Protein AF-A0A7S4FGV0-F1 (afdb_monomer_lite)

Radius of gyration: 20.24 Å; chains: 1; bounding box: 43×51×60 Å

Foldseek 3Di:
DVVCVVLVPDDDWWFFDADLVRHTQDRQCVVCVVCVVCPVPVCRQDFLLVLVDFWWQFPVGIDGQVVFPQAKEKEKEAAQDPPDPDLAGPDQVQVVLQCVDSYAYEYQYLNPDLAPVSVVSSVVNDPHTTYDDCNPPVRPSSVSVCVVLVQLPVDPDPVSRHDIAMWIASTSSRHGQGGHQPVVSDPDPDDDHQVCPVRGDDPDDPCVVPDDDPDDDDDDDDDDDDRDTD

pLDDT: mean 70.6, std 19.68, range [25.5, 94.31]

Structure (mmCIF, N/CA/C/O backbone):
data_AF-A0A7S4FGV0-F1
#
_entry.id   AF-A0A7S4FGV0-F1
#
loop_
_atom_site.group_PDB
_atom_site.id
_atom_site.type_symbol
_atom_site.label_atom_id
_atom_site.label_alt_id
_atom_site.label_comp_id
_atom_site.label_asym_id
_atom_site.label_entity_id
_atom_site.label_seq_id
_atom_site.pdbx_PDB_ins_code
_atom_site.Cartn_x
_atom_site.Cartn_y
_atom_site.Cartn_z
_atom_site.occupancy
_atom_site.B_iso_or_equiv
_atom_site.auth_seq_id
_atom_site.auth_comp_id
_atom_site.auth_asym_id
_atom_site.auth_atom_id
_atom_site.pdbx_PDB_model_num
ATOM 1 N N . GLY A 1 1 ? -3.550 -5.966 -29.918 1.00 43.69 1 GLY A N 1
ATOM 2 C CA . GLY A 1 1 ? -3.840 -7.285 -30.525 1.00 43.69 1 GLY A CA 1
ATOM 3 C C . GLY A 1 1 ? -4.298 -8.246 -29.445 1.00 43.69 1 GLY A C 1
ATOM 4 O O . GLY A 1 1 ? -4.105 -7.924 -28.280 1.00 43.69 1 GLY A O 1
ATOM 5 N N . LEU A 1 2 ? -4.866 -9.403 -29.806 1.00 50.47 2 LEU A N 1
ATOM 6 C CA . LEU A 1 2 ? -5.445 -10.378 -28.856 1.00 50.47 2 LEU A CA 1
ATOM 7 C C . LEU A 1 2 ? -4.485 -10.759 -27.711 1.00 50.47 2 LEU A C 1
ATOM 9 O O . LEU A 1 2 ? -4.910 -10.924 -26.574 1.00 50.47 2 LEU A O 1
ATOM 13 N N . LEU A 1 3 ? -3.177 -10.800 -27.987 1.00 49.78 3 LEU A N 1
ATOM 14 C CA . LEU A 1 3 ? -2.137 -11.049 -26.987 1.00 49.78 3 LEU A CA 1
ATOM 15 C C . LEU A 1 3 ? -2.041 -9.930 -25.927 1.00 49.78 3 LEU A C 1
ATOM 17 O O . LEU A 1 3 ? -1.984 -10.202 -24.734 1.00 49.78 3 LEU A O 1
ATOM 21 N N . SER A 1 4 ? -2.073 -8.664 -26.350 1.00 49.91 4 SER A N 1
ATOM 22 C CA . SER A 1 4 ? -2.058 -7.493 -25.461 1.00 49.91 4 SER A CA 1
ATOM 23 C C . SER A 1 4 ? -3.260 -7.475 -24.514 1.00 49.91 4 SER A C 1
ATOM 25 O O . SER A 1 4 ? -3.121 -7.118 -23.349 1.00 49.91 4 SER A O 1
ATOM 27 N N . GLU A 1 5 ? -4.430 -7.893 -24.998 1.00 57.25 5 GLU A N 1
ATOM 28 C CA . GLU A 1 5 ? -5.663 -7.955 -24.204 1.00 57.25 5 GLU A CA 1
ATOM 29 C C . GLU A 1 5 ? -5.639 -9.117 -23.206 1.00 57.25 5 GLU A C 1
ATOM 31 O O . GLU A 1 5 ? -5.963 -8.925 -22.034 1.00 57.25 5 GLU A O 1
ATOM 36 N N . TRP A 1 6 ? -5.181 -10.299 -23.634 1.00 54.94 6 TRP A N 1
ATOM 37 C CA . TRP A 1 6 ? -5.063 -11.482 -22.773 1.00 54.94 6 TRP A CA 1
ATOM 38 C C . TRP A 1 6 ? -4.062 -11.280 -21.632 1.00 54.94 6 TRP A C 1
ATOM 40 O O . TRP A 1 6 ? -4.317 -11.696 -20.502 1.00 54.94 6 TRP A O 1
ATOM 50 N N . TYR A 1 7 ? -2.952 -10.592 -21.907 1.00 54.00 7 TYR A N 1
ATOM 51 C CA . TYR A 1 7 ? -1.892 -10.334 -20.929 1.00 54.00 7 TYR A CA 1
ATOM 52 C C . TYR A 1 7 ? -1.970 -8.948 -20.277 1.00 54.00 7 TYR A C 1
ATOM 54 O O . TYR A 1 7 ? -1.078 -8.584 -19.512 1.00 54.00 7 TYR A O 1
ATOM 62 N N . LYS A 1 8 ? -3.025 -8.168 -20.563 1.00 54.38 8 LYS A N 1
ATOM 63 C CA . LYS A 1 8 ? -3.198 -6.773 -20.108 1.00 54.38 8 LYS A CA 1
ATOM 64 C C . LYS A 1 8 ? -1.967 -5.884 -20.376 1.00 54.38 8 LYS A C 1
ATOM 66 O O . LYS A 1 8 ? -1.677 -4.955 -19.623 1.00 54.38 8 LYS A O 1
ATOM 71 N N . ALA A 1 9 ? -1.230 -6.176 -21.445 1.00 52.31 9 ALA A N 1
ATOM 72 C CA . ALA A 1 9 ? -0.040 -5.453 -21.868 1.00 52.31 9 ALA A CA 1
ATOM 73 C C . ALA A 1 9 ? -0.444 -4.326 -22.829 1.00 52.31 9 ALA A C 1
ATOM 75 O O . ALA A 1 9 ? -0.504 -4.519 -24.042 1.00 52.31 9 ALA A O 1
ATOM 76 N N . TYR A 1 10 ? -0.758 -3.152 -22.279 1.00 46.62 10 TYR A N 1
ATOM 77 C CA . TYR A 1 10 ? -1.093 -1.952 -23.048 1.00 46.62 10 TYR A CA 1
ATOM 78 C C . TYR A 1 10 ? 0.072 -0.948 -22.993 1.00 46.62 10 TYR A C 1
ATOM 80 O O . TYR A 1 10 ? 0.513 -0.585 -21.906 1.00 46.62 10 TYR A O 1
ATOM 88 N N . GLY A 1 11 ? 0.558 -0.479 -24.148 1.00 47.41 11 GLY A N 1
ATOM 89 C CA . GLY A 1 11 ? 1.674 0.481 -24.250 1.00 47.41 11 GLY A CA 1
ATOM 90 C C . GLY A 1 11 ? 3.069 -0.157 -24.390 1.00 47.41 11 GLY A C 1
ATOM 91 O O . GLY A 1 11 ? 3.148 -1.347 -24.674 1.00 47.41 11 GLY A O 1
ATOM 92 N N . ILE A 1 12 ? 4.121 0.676 -24.225 1.00 42.41 12 ILE A N 1
ATOM 93 C CA . ILE A 1 12 ? 5.598 0.444 -24.301 1.00 42.41 12 ILE A CA 1
ATOM 94 C C . ILE A 1 12 ? 6.011 -1.022 -24.086 1.00 42.41 12 ILE A C 1
ATOM 96 O O . ILE A 1 12 ? 5.420 -1.640 -23.217 1.00 42.41 12 ILE A O 1
ATOM 100 N N . PRO A 1 13 ? 7.055 -1.565 -24.750 1.00 46.12 13 PRO A N 1
ATOM 101 C CA . PRO A 1 13 ? 7.327 -2.992 -24.717 1.00 46.12 13 PRO A CA 1
ATOM 102 C C . PRO A 1 13 ? 7.276 -3.645 -23.328 1.00 46.12 13 PRO A C 1
ATOM 104 O O . PRO A 1 13 ? 8.021 -3.254 -22.425 1.00 46.12 13 PRO A O 1
ATOM 107 N N . HIS A 1 14 ? 6.407 -4.642 -23.157 1.00 53.56 14 HIS A N 1
ATOM 108 C CA . HIS A 1 14 ? 6.160 -5.308 -21.876 1.00 53.56 14 HIS A CA 1
ATOM 109 C C . HIS A 1 14 ? 6.706 -6.734 -21.902 1.00 53.56 14 HIS A C 1
ATOM 111 O O . HIS A 1 14 ? 6.326 -7.546 -22.741 1.00 53.56 14 HIS A O 1
ATOM 117 N N . LYS A 1 15 ? 7.569 -7.068 -20.938 1.00 61.00 15 LYS A N 1
ATOM 118 C CA . LYS A 1 15 ? 8.044 -8.442 -20.751 1.00 61.00 15 LYS A CA 1
ATOM 119 C C . LYS A 1 15 ? 7.123 -9.163 -19.766 1.00 61.00 15 LYS A C 1
ATOM 121 O O . LYS A 1 15 ? 7.021 -8.749 -18.614 1.00 61.00 15 LYS A O 1
ATOM 126 N N . ALA A 1 16 ? 6.498 -10.248 -20.206 1.00 69.31 16 ALA A N 1
ATOM 127 C CA . ALA A 1 16 ? 5.717 -11.146 -19.362 1.00 69.31 16 ALA A CA 1
ATOM 128 C C . ALA A 1 16 ? 6.404 -12.511 -19.276 1.00 69.31 16 ALA A C 1
ATOM 130 O O . ALA A 1 16 ? 6.904 -13.022 -20.278 1.00 69.31 16 ALA A O 1
ATOM 131 N N . LEU A 1 17 ? 6.401 -13.108 -18.087 1.00 74.38 17 LEU A N 1
ATOM 132 C CA . LEU A 1 17 ? 6.792 -14.494 -17.881 1.00 74.38 17 LEU A CA 1
ATOM 133 C C . LEU A 1 17 ? 5.544 -15.350 -17.722 1.00 74.38 17 LEU A C 1
ATOM 135 O O . LEU A 1 17 ? 4.658 -15.035 -16.927 1.00 74.38 17 LEU A O 1
ATOM 139 N N . ILE A 1 18 ? 5.478 -16.424 -18.496 1.00 77.06 18 ILE A N 1
ATOM 140 C CA . ILE A 1 18 ? 4.311 -17.289 -18.628 1.00 77.06 18 ILE A CA 1
ATOM 141 C C . ILE A 1 18 ? 4.801 -18.734 -18.485 1.00 77.06 18 ILE A C 1
ATOM 143 O O . ILE A 1 18 ? 5.885 -19.069 -18.964 1.00 77.06 18 ILE A O 1
ATOM 147 N N . ASN A 1 19 ? 4.034 -19.581 -17.801 1.00 75.50 19 ASN A N 1
ATOM 148 C CA . ASN A 1 19 ? 4.363 -20.995 -17.628 1.00 75.50 19 ASN A CA 1
ATOM 149 C C . ASN A 1 19 ? 3.947 -21.846 -18.851 1.00 75.50 19 ASN A C 1
ATOM 151 O O . ASN A 1 19 ? 3.358 -21.349 -19.812 1.00 75.50 19 ASN A O 1
ATOM 155 N N . SER A 1 20 ? 4.216 -23.155 -18.805 1.00 78.62 20 SER A N 1
ATOM 156 C CA . SER A 1 20 ? 3.827 -24.112 -19.856 1.00 78.62 20 SER A CA 1
ATOM 157 C C . SER A 1 20 ? 2.318 -24.185 -20.111 1.00 78.62 20 SER A C 1
ATOM 159 O O . SER A 1 20 ? 1.903 -24.546 -21.207 1.00 78.62 20 SER A O 1
ATOM 161 N N . ASP A 1 21 ? 1.502 -23.812 -19.124 1.00 78.50 21 ASP A N 1
ATOM 162 C CA . ASP A 1 21 ? 0.039 -23.838 -19.193 1.00 78.50 21 ASP A CA 1
ATOM 163 C C . ASP A 1 21 ? -0.545 -22.510 -19.688 1.00 78.50 21 ASP A C 1
ATOM 165 O O . ASP A 1 21 ? -1.738 -22.255 -19.517 1.00 78.50 21 ASP A O 1
ATOM 169 N N . THR A 1 22 ? 0.280 -21.628 -20.264 1.00 72.19 22 THR A N 1
ATOM 170 C CA . THR A 1 22 ? -0.101 -20.281 -20.727 1.00 72.19 22 THR A CA 1
ATOM 171 C C . THR A 1 22 ? -0.608 -19.345 -19.621 1.00 72.19 22 THR A C 1
ATOM 173 O O . THR A 1 22 ? -1.231 -18.319 -19.892 1.00 72.19 22 THR A O 1
ATOM 176 N N . LYS A 1 23 ? -0.311 -19.657 -18.353 1.00 73.19 23 LYS A N 1
ATOM 177 C CA . LYS A 1 23 ? -0.634 -18.796 -17.210 1.00 73.19 23 LYS A CA 1
ATOM 178 C C . LYS A 1 23 ? 0.504 -17.830 -16.928 1.00 73.19 23 LYS A C 1
ATOM 180 O O . LYS A 1 23 ? 1.673 -18.210 -16.911 1.00 73.19 23 LYS A O 1
ATOM 185 N N . ILE A 1 24 ? 0.147 -16.581 -16.658 1.00 70.88 24 ILE A N 1
ATOM 186 C CA . ILE A 1 24 ? 1.088 -15.532 -16.266 1.00 70.88 24 ILE A CA 1
ATOM 187 C C . ILE A 1 24 ? 1.715 -15.901 -14.919 1.00 70.88 24 ILE A C 1
ATOM 189 O O . ILE A 1 24 ? 1.001 -16.048 -13.931 1.00 70.88 24 ILE A O 1
ATOM 193 N N . ILE A 1 25 ? 3.043 -16.009 -14.887 1.00 74.12 25 ILE A N 1
ATOM 194 C CA . ILE A 1 25 ? 3.837 -16.077 -13.655 1.00 74.12 25 ILE A CA 1
ATOM 195 C C . ILE A 1 25 ? 4.044 -14.656 -13.119 1.00 74.12 25 ILE A C 1
ATOM 197 O O . ILE A 1 25 ? 3.755 -14.377 -11.961 1.00 74.12 25 ILE A O 1
ATOM 201 N N . THR A 1 26 ? 4.509 -13.738 -13.972 1.00 70.19 26 THR A N 1
ATOM 202 C CA . THR A 1 26 ? 4.662 -12.318 -13.625 1.00 70.19 26 THR A CA 1
ATOM 203 C C . THR A 1 26 ? 4.630 -11.434 -14.872 1.00 70.19 26 THR A C 1
ATOM 205 O O . THR A 1 26 ? 5.129 -11.812 -15.930 1.00 70.19 26 THR A O 1
ATOM 208 N N . LEU A 1 27 ? 4.052 -10.237 -14.754 1.00 67.75 27 LEU A N 1
ATOM 209 C CA . LEU A 1 27 ? 4.130 -9.172 -15.769 1.00 67.75 27 LEU A CA 1
ATOM 210 C C . LEU A 1 27 ? 5.251 -8.163 -15.472 1.00 67.75 27 LEU A C 1
ATOM 212 O O . LEU A 1 27 ? 5.445 -7.211 -16.226 1.00 67.75 27 LEU A O 1
ATOM 216 N N . ASN A 1 28 ? 5.956 -8.343 -14.353 1.00 66.12 28 ASN A N 1
ATOM 217 C CA . ASN A 1 28 ? 7.001 -7.451 -13.878 1.00 66.12 28 ASN A CA 1
ATOM 218 C C . ASN A 1 28 ? 8.311 -8.235 -13.741 1.00 66.12 28 ASN A C 1
ATOM 220 O O . ASN A 1 28 ? 8.640 -8.772 -12.686 1.00 66.12 28 ASN A O 1
ATOM 224 N N . LEU A 1 29 ? 9.062 -8.304 -14.840 1.00 68.50 29 LEU A N 1
ATOM 225 C CA . LEU A 1 29 ? 10.345 -9.005 -14.926 1.00 68.50 29 LEU A CA 1
ATOM 226 C C . LEU A 1 29 ? 11.527 -8.178 -14.393 1.00 68.50 29 LEU A C 1
ATOM 228 O O . LEU A 1 29 ? 12.668 -8.398 -14.793 1.00 68.50 29 LEU A O 1
ATOM 232 N N . ARG A 1 30 ? 11.293 -7.215 -13.491 1.00 66.69 30 ARG A N 1
ATOM 233 C CA . ARG A 1 30 ? 12.388 -6.428 -12.909 1.00 66.69 30 ARG A CA 1
ATOM 234 C C . ARG A 1 30 ? 13.335 -7.279 -12.057 1.00 66.69 30 ARG A C 1
ATOM 236 O O . ARG A 1 30 ? 14.534 -7.033 -12.093 1.00 66.69 30 ARG A O 1
ATOM 243 N N . ALA A 1 31 ? 12.812 -8.317 -11.400 1.00 68.56 31 ALA A N 1
ATOM 244 C CA . ALA A 1 31 ? 13.590 -9.289 -10.627 1.00 68.56 31 ALA A CA 1
ATOM 245 C C . ALA A 1 31 ? 14.699 -9.968 -11.453 1.00 68.56 31 ALA A C 1
ATOM 247 O O . ALA A 1 31 ? 15.771 -10.229 -10.928 1.00 68.56 31 ALA A O 1
ATOM 248 N N . MET A 1 32 ? 14.502 -10.143 -12.766 1.00 74.31 32 MET A N 1
ATOM 249 C CA . MET A 1 32 ? 15.537 -10.646 -13.681 1.00 74.31 32 MET A CA 1
ATOM 250 C C . MET A 1 32 ? 16.791 -9.759 -13.702 1.00 74.31 32 MET A C 1
ATOM 252 O O . MET A 1 32 ? 17.893 -10.253 -13.891 1.00 74.31 32 MET A O 1
ATOM 256 N N . TYR A 1 33 ? 16.642 -8.440 -13.544 1.00 74.19 33 TYR A N 1
ATOM 257 C CA . TYR A 1 33 ? 17.787 -7.522 -13.515 1.00 74.19 33 TYR A CA 1
ATOM 258 C C . TYR A 1 33 ? 18.500 -7.512 -12.158 1.00 74.19 33 TYR A C 1
ATOM 260 O O . TYR A 1 33 ? 19.655 -7.104 -12.087 1.00 74.19 33 TYR A O 1
ATOM 268 N N . GLU A 1 34 ? 17.804 -7.916 -11.096 1.00 72.00 34 GLU A N 1
ATOM 269 C CA . GLU A 1 34 ? 18.327 -7.992 -9.726 1.00 72.00 34 GLU A CA 1
ATOM 270 C C . GLU A 1 34 ? 18.952 -9.368 -9.431 1.00 72.00 34 GLU A C 1
ATOM 272 O O . GLU A 1 34 ? 19.747 -9.494 -8.505 1.00 72.00 34 GLU A O 1
ATOM 277 N N . ASP A 1 35 ? 18.649 -10.368 -10.260 1.00 76.00 35 ASP A N 1
ATOM 278 C CA . ASP A 1 35 ? 19.154 -11.739 -10.200 1.00 76.00 35 ASP A CA 1
ATOM 279 C C . ASP A 1 35 ? 19.856 -12.116 -11.523 1.00 76.00 35 ASP A C 1
ATOM 281 O O . ASP A 1 35 ? 19.312 -12.878 -12.329 1.00 76.00 35 ASP A O 1
ATOM 285 N N . PRO A 1 36 ? 21.045 -11.542 -11.800 1.00 80.88 36 PRO A N 1
ATOM 286 C CA . PRO A 1 36 ? 21.755 -11.736 -13.067 1.00 80.88 36 PRO A CA 1
ATOM 287 C C . PRO A 1 36 ? 22.180 -13.191 -13.311 1.00 80.88 36 PRO A C 1
ATOM 289 O O . PRO A 1 36 ? 22.300 -13.598 -14.465 1.00 80.88 36 PRO A O 1
ATOM 292 N N . GLU A 1 37 ? 22.371 -13.967 -12.242 1.00 87.06 37 GLU A N 1
ATOM 293 C CA . GLU A 1 37 ? 22.703 -15.395 -12.299 1.00 87.06 37 GLU A CA 1
ATOM 294 C C . GLU A 1 37 ? 21.451 -16.286 -12.430 1.00 87.06 37 GLU A C 1
ATOM 296 O O . GLU A 1 37 ? 21.560 -17.478 -12.716 1.00 87.06 37 GLU A O 1
ATOM 301 N N . GLY A 1 38 ? 20.249 -15.714 -12.275 1.00 82.81 38 GLY A N 1
ATOM 302 C CA . GLY A 1 38 ? 18.977 -16.416 -12.438 1.00 82.81 38 GLY A CA 1
ATOM 303 C C . GLY A 1 38 ? 18.677 -17.446 -11.347 1.00 82.81 38 GLY A C 1
ATOM 304 O O . GLY A 1 38 ? 17.904 -18.374 -11.594 1.00 82.81 38 GLY A O 1
ATOM 305 N N . GLU A 1 39 ? 19.264 -17.310 -10.157 1.00 86.38 39 GLU A N 1
ATOM 306 C CA . GLU A 1 39 ? 19.103 -18.262 -9.048 1.00 86.38 39 GLU A CA 1
ATOM 307 C C . GLU A 1 39 ? 17.650 -18.368 -8.567 1.00 86.38 39 GLU A C 1
ATOM 309 O O . GLU A 1 39 ? 17.215 -19.417 -8.092 1.00 86.38 39 GLU A O 1
ATOM 314 N N . ASN A 1 40 ? 16.882 -17.291 -8.725 1.00 79.00 40 ASN A N 1
ATOM 315 C CA . ASN A 1 40 ? 15.493 -17.190 -8.299 1.00 79.00 40 ASN A CA 1
ATOM 316 C C . ASN A 1 40 ? 14.507 -17.433 -9.448 1.00 79.00 40 ASN A C 1
ATOM 318 O O . ASN A 1 40 ? 13.304 -17.221 -9.269 1.00 79.00 40 ASN A O 1
ATOM 322 N N . PHE A 1 41 ? 14.969 -17.863 -10.631 1.00 81.00 41 PHE A N 1
ATOM 323 C CA . PHE A 1 41 ? 14.091 -18.236 -11.741 1.00 81.00 41 PHE A CA 1
ATOM 324 C C . PHE A 1 41 ? 13.105 -19.343 -11.297 1.00 81.00 41 PHE A C 1
ATOM 326 O O . PHE A 1 41 ? 13.540 -20.349 -10.735 1.00 81.00 41 PHE A O 1
ATOM 333 N N . PRO A 1 42 ? 11.780 -19.210 -11.537 1.00 84.25 42 PRO A N 1
ATOM 334 C CA . PRO A 1 42 ? 11.126 -18.323 -12.504 1.00 84.25 42 PRO A CA 1
ATOM 335 C C . PRO A 1 42 ? 10.641 -16.971 -11.942 1.00 84.25 42 PRO A C 1
ATOM 337 O O . PRO A 1 42 ? 9.585 -16.491 -12.341 1.00 84.25 42 PRO A O 1
ATOM 340 N N . TRP A 1 43 ? 11.380 -16.348 -11.021 1.00 81.56 43 TRP A N 1
ATOM 341 C CA . TRP A 1 43 ? 11.105 -15.027 -10.431 1.00 81.56 43 TRP A CA 1
ATOM 342 C C . TRP A 1 43 ? 9.645 -14.859 -10.013 1.00 81.56 43 TRP A C 1
ATOM 344 O O . TRP A 1 43 ? 8.962 -13.898 -10.386 1.00 81.56 43 TRP A O 1
ATOM 354 N N . ILE A 1 44 ? 9.156 -15.853 -9.272 1.00 79.69 44 ILE A N 1
ATOM 355 C CA . ILE A 1 44 ? 7.788 -15.871 -8.766 1.00 79.69 44 ILE A CA 1
ATOM 356 C C . ILE A 1 44 ? 7.631 -14.669 -7.825 1.00 79.69 44 ILE A C 1
ATOM 358 O O . ILE A 1 44 ? 8.440 -14.524 -6.905 1.00 79.69 44 ILE A O 1
ATOM 362 N N . PRO A 1 45 ? 6.626 -13.797 -8.032 1.00 75.81 45 PRO A N 1
ATOM 363 C CA . PRO A 1 45 ? 6.384 -12.687 -7.124 1.00 75.81 45 PRO A CA 1
ATOM 364 C C . PRO A 1 45 ? 6.165 -13.194 -5.701 1.00 75.81 45 PRO A C 1
ATOM 366 O O . PRO A 1 45 ? 5.437 -14.167 -5.491 1.00 75.81 45 PRO A O 1
ATOM 369 N N . LYS A 1 46 ? 6.757 -12.506 -4.725 1.00 84.19 46 LYS A N 1
ATOM 370 C CA . LYS A 1 46 ? 6.504 -12.789 -3.314 1.00 84.19 46 LYS A CA 1
ATOM 371 C C . LYS A 1 46 ? 5.002 -12.665 -3.005 1.00 84.19 46 LYS A C 1
ATOM 373 O O . LYS A 1 46 ? 4.331 -11.792 -3.575 1.00 84.19 46 LYS A O 1
ATOM 378 N N . PRO A 1 47 ? 4.455 -13.500 -2.106 1.00 87.88 47 PRO A N 1
ATOM 379 C CA . PRO A 1 47 ? 3.104 -13.318 -1.591 1.00 87.88 47 PRO A CA 1
ATOM 380 C C . PRO A 1 47 ? 2.924 -11.920 -0.991 1.00 87.88 47 PRO A C 1
ATOM 382 O O . PRO A 1 47 ? 3.834 -11.386 -0.361 1.00 87.88 47 PRO A O 1
ATOM 385 N N . PHE A 1 48 ? 1.731 -11.336 -1.134 1.00 89.56 48 PHE A N 1
ATOM 386 C CA . PHE A 1 48 ? 1.461 -9.991 -0.617 1.00 89.56 48 PHE A CA 1
ATOM 387 C C . PHE A 1 48 ? 1.723 -9.874 0.888 1.00 89.56 48 PHE A C 1
ATOM 389 O O . PHE A 1 48 ? 2.295 -8.885 1.322 1.00 89.56 48 PHE A O 1
ATOM 396 N N . SER A 1 49 ? 1.367 -10.893 1.671 1.00 90.44 49 SER A N 1
ATOM 397 C CA . SER A 1 49 ? 1.606 -10.923 3.118 1.00 90.44 49 SER A CA 1
ATOM 398 C C . SER A 1 49 ? 3.090 -10.825 3.483 1.00 90.44 49 SER A C 1
ATOM 400 O O . SER A 1 49 ? 3.434 -10.224 4.495 1.00 90.44 49 SER A O 1
ATOM 402 N N . GLU A 1 50 ? 3.975 -11.394 2.658 1.00 90.88 50 GLU A N 1
ATOM 403 C CA . GLU A 1 50 ? 5.425 -11.296 2.850 1.00 90.88 50 GLU A CA 1
ATOM 404 C C . GLU A 1 50 ? 5.919 -9.878 2.548 1.00 90.88 50 GLU A C 1
ATOM 406 O O . GLU A 1 50 ? 6.703 -9.325 3.313 1.00 90.88 50 GLU A O 1
ATOM 411 N N . ILE A 1 51 ? 5.405 -9.271 1.473 1.00 91.44 51 ILE A N 1
ATOM 412 C CA . ILE A 1 51 ? 5.749 -7.900 1.076 1.00 91.44 51 ILE A CA 1
ATOM 413 C C . ILE A 1 51 ? 5.211 -6.880 2.089 1.00 91.44 51 ILE A C 1
ATOM 415 O O . ILE A 1 51 ? 5.901 -5.927 2.435 1.00 91.44 51 ILE A O 1
ATOM 419 N N . LEU A 1 52 ? 3.977 -7.054 2.569 1.00 93.06 52 LEU A N 1
ATOM 420 C CA . LEU A 1 52 ? 3.373 -6.162 3.557 1.00 93.06 52 LEU A CA 1
ATOM 421 C C . LEU A 1 52 ? 4.113 -6.254 4.896 1.00 93.06 52 LEU A C 1
ATOM 423 O O . LEU A 1 52 ? 4.325 -5.232 5.547 1.00 93.06 52 LEU A O 1
ATOM 427 N N . GLY A 1 53 ? 4.552 -7.455 5.278 1.00 92.25 53 GLY A N 1
ATOM 428 C CA . GLY A 1 53 ? 5.224 -7.712 6.545 1.00 92.25 53 GLY A CA 1
ATOM 429 C C . GLY A 1 53 ? 4.277 -7.644 7.744 1.00 92.25 53 GLY A C 1
ATOM 430 O O . GLY A 1 53 ? 3.056 -7.580 7.598 1.00 92.25 53 GLY A O 1
ATOM 431 N N . THR A 1 54 ? 4.853 -7.684 8.947 1.00 91.81 54 THR A N 1
ATOM 432 C CA . THR A 1 54 ? 4.088 -7.811 10.197 1.00 91.81 54 THR A CA 1
ATOM 433 C C . THR A 1 54 ? 4.080 -6.563 11.074 1.00 91.81 54 THR A C 1
ATOM 435 O O . THR A 1 54 ? 3.282 -6.497 12.005 1.00 91.81 54 THR A O 1
ATOM 438 N N . THR A 1 55 ? 4.955 -5.590 10.799 1.00 91.94 55 THR A N 1
ATOM 439 C CA . THR A 1 55 ? 5.179 -4.407 11.641 1.00 91.94 55 THR A CA 1
ATOM 440 C C . THR A 1 55 ? 5.108 -3.107 10.844 1.00 91.94 55 THR A C 1
ATOM 442 O O . THR A 1 55 ? 5.517 -3.030 9.679 1.00 91.94 55 THR A O 1
ATOM 445 N N . PHE A 1 56 ? 4.606 -2.057 11.487 1.00 92.69 56 PHE A N 1
ATOM 446 C CA . PHE A 1 56 ? 4.377 -0.742 10.897 1.00 92.69 56 PHE A CA 1
ATOM 447 C C . PHE A 1 56 ? 4.863 0.355 11.843 1.00 92.69 56 PHE A C 1
ATOM 449 O O . PHE A 1 56 ? 4.799 0.224 13.070 1.00 92.69 56 PHE A O 1
ATOM 456 N N . LEU A 1 57 ? 5.313 1.468 11.263 1.00 91.25 57 LEU A N 1
ATOM 457 C CA . LEU A 1 57 ? 5.545 2.689 12.023 1.00 91.25 57 LEU A CA 1
ATOM 458 C C . LEU A 1 57 ? 4.188 3.213 12.485 1.00 91.25 57 LEU A C 1
ATOM 460 O O . LEU A 1 57 ? 3.277 3.340 11.667 1.00 91.25 57 LEU A O 1
ATOM 464 N N . SER A 1 58 ? 4.057 3.534 13.771 1.00 90.38 58 SER A N 1
ATOM 465 C CA . SER A 1 58 ? 2.850 4.148 14.310 1.00 90.38 58 SER A CA 1
ATOM 466 C C . SER A 1 58 ? 3.155 5.420 15.085 1.00 90.38 58 SER A C 1
ATOM 468 O O . SER A 1 58 ? 4.197 5.564 15.728 1.00 90.38 58 SER A O 1
ATOM 470 N N . LYS A 1 59 ? 2.209 6.362 15.053 1.00 88.69 59 LYS A N 1
ATOM 471 C CA . LYS A 1 59 ? 2.257 7.573 15.889 1.00 88.69 59 LYS A CA 1
ATOM 472 C C . LYS A 1 59 ? 2.215 7.263 17.386 1.00 88.69 59 LYS A C 1
ATOM 474 O O . LYS A 1 59 ? 2.637 8.090 18.190 1.00 88.69 59 LYS A O 1
ATOM 479 N N . TYR A 1 60 ? 1.718 6.083 17.754 1.00 85.12 60 TYR A N 1
ATOM 480 C CA . TYR A 1 60 ? 1.533 5.651 19.139 1.00 85.12 60 TYR A CA 1
ATOM 481 C C . TYR A 1 60 ? 2.519 4.553 19.570 1.00 85.12 60 TYR A C 1
ATOM 483 O O . TYR A 1 60 ? 2.339 3.966 20.634 1.00 85.12 60 TYR A O 1
ATOM 491 N N . GLY A 1 61 ? 3.556 4.276 18.770 1.00 79.44 61 GLY A N 1
ATOM 492 C CA . GLY A 1 61 ? 4.561 3.247 19.051 1.00 79.44 61 GLY A CA 1
ATOM 493 C C . GLY A 1 61 ? 4.762 2.290 17.878 1.00 79.44 61 GLY A C 1
ATOM 494 O O . GLY A 1 61 ? 4.682 2.691 16.721 1.00 79.44 61 GLY A O 1
ATOM 495 N N . GLU A 1 62 ? 5.045 1.024 18.170 1.00 77.00 62 GLU A N 1
ATOM 496 C CA . GLU A 1 62 ? 5.073 -0.039 17.161 1.00 77.00 62 GLU A CA 1
ATOM 497 C C . GLU A 1 62 ? 3.658 -0.600 16.977 1.00 77.00 62 GLU A C 1
ATOM 499 O O . GLU A 1 62 ? 2.956 -0.852 17.958 1.00 77.00 62 GLU A O 1
ATOM 504 N N . ALA A 1 63 ? 3.228 -0.765 15.727 1.00 87.19 63 ALA A N 1
ATOM 505 C CA . ALA A 1 63 ? 1.959 -1.403 15.394 1.00 87.19 63 ALA A CA 1
ATOM 506 C C . ALA A 1 63 ? 2.211 -2.679 14.597 1.00 87.19 63 ALA A C 1
ATOM 508 O O . ALA A 1 63 ? 3.121 -2.739 13.769 1.00 87.19 63 ALA A O 1
ATOM 509 N N . THR A 1 64 ? 1.386 -3.687 14.837 1.00 91.75 64 THR A N 1
ATOM 510 C CA . THR A 1 64 ? 1.501 -5.014 14.233 1.00 91.75 64 THR A CA 1
ATOM 511 C C . THR A 1 64 ? 0.255 -5.350 13.405 1.00 91.75 64 THR A C 1
ATOM 513 O O . THR A 1 64 ? -0.705 -4.574 13.378 1.00 91.75 64 THR A O 1
ATOM 516 N N . LEU A 1 65 ? 0.253 -6.482 12.691 1.00 88.88 65 LEU A N 1
ATOM 517 C CA . LEU A 1 65 ? -0.879 -6.906 11.845 1.00 88.88 65 LEU A CA 1
ATOM 518 C C . LEU A 1 65 ? -2.206 -7.033 12.597 1.00 88.88 65 LEU A C 1
ATOM 520 O O . LEU A 1 65 ? -3.254 -6.833 11.989 1.00 88.88 65 LEU A O 1
ATOM 524 N N . GLU A 1 66 ? -2.176 -7.311 13.898 1.00 87.50 66 GLU A N 1
ATOM 525 C CA . GLU A 1 66 ? -3.362 -7.412 14.751 1.00 87.50 66 GLU A CA 1
ATOM 526 C C . GLU A 1 66 ? -4.180 -6.107 14.740 1.00 87.50 66 GLU A C 1
ATOM 528 O O . GLU A 1 66 ? -5.404 -6.133 14.845 1.00 87.50 66 GLU A O 1
ATOM 533 N N . ALA A 1 67 ? -3.532 -4.952 14.527 1.00 86.06 67 ALA A N 1
ATOM 534 C CA . ALA A 1 67 ? -4.217 -3.664 14.395 1.00 86.06 67 ALA A CA 1
ATOM 535 C C . ALA A 1 67 ? -5.090 -3.556 13.125 1.00 86.06 67 ALA A C 1
ATOM 537 O O . ALA A 1 67 ? -5.937 -2.658 13.039 1.00 86.06 67 ALA A O 1
ATOM 538 N N . LEU A 1 68 ? -4.880 -4.452 12.152 1.00 89.81 68 LEU A N 1
ATOM 539 C CA . LEU A 1 68 ? -5.563 -4.511 10.856 1.00 89.81 68 LEU A CA 1
ATOM 540 C C . LEU A 1 68 ? -6.616 -5.626 10.777 1.00 89.81 68 LEU A C 1
ATOM 542 O O . LEU A 1 68 ? -7.287 -5.751 9.753 1.00 89.81 68 LEU A O 1
ATOM 546 N N . GLU A 1 69 ? -6.759 -6.454 11.814 1.00 88.12 69 GLU A N 1
ATOM 547 C CA . GLU A 1 69 ? -7.690 -7.583 11.787 1.00 88.12 69 GLU A CA 1
ATOM 548 C C . GLU A 1 69 ? -9.138 -7.130 11.576 1.00 88.12 69 GLU A C 1
ATOM 550 O O . GLU A 1 69 ? -9.628 -6.217 12.240 1.00 88.12 69 GLU A O 1
ATOM 555 N N . ASN A 1 70 ? -9.831 -7.811 10.658 1.00 88.12 70 ASN A N 1
ATOM 556 C CA . ASN A 1 70 ? -11.222 -7.544 10.271 1.00 88.12 70 ASN A CA 1
ATOM 557 C C . ASN A 1 70 ? -11.488 -6.122 9.744 1.00 88.12 70 ASN A C 1
ATOM 559 O O . ASN A 1 70 ? -12.642 -5.704 9.689 1.00 88.12 70 ASN A O 1
ATOM 563 N N . LYS A 1 71 ? -10.449 -5.386 9.333 1.00 91.25 71 LYS A N 1
ATOM 564 C CA . LYS A 1 71 ? -10.587 -4.059 8.727 1.00 91.25 71 LYS A CA 1
ATOM 565 C C . LYS A 1 71 ? -10.329 -4.101 7.229 1.00 91.25 71 LYS A C 1
ATOM 567 O O . LYS A 1 71 ? -9.466 -4.836 6.747 1.00 91.25 71 LYS A O 1
ATOM 572 N N . ILE A 1 72 ? -11.009 -3.213 6.513 1.00 92.31 72 ILE A N 1
ATOM 573 C CA . ILE A 1 72 ? -10.606 -2.831 5.158 1.00 92.31 72 ILE A CA 1
ATOM 574 C C . ILE A 1 72 ? -9.284 -2.068 5.266 1.00 92.31 72 ILE A C 1
ATOM 576 O O . ILE A 1 72 ? -9.127 -1.209 6.136 1.00 92.31 72 ILE A O 1
ATOM 580 N N . VAL A 1 73 ? -8.337 -2.363 4.377 1.00 93.94 73 VAL A N 1
ATOM 581 C CA . VAL A 1 73 ? -7.003 -1.747 4.398 1.00 93.94 73 VAL A CA 1
ATOM 582 C C . VAL A 1 73 ? -6.822 -0.857 3.174 1.00 93.94 73 VAL A C 1
ATOM 584 O O . VAL A 1 73 ? -6.946 -1.307 2.034 1.00 93.94 73 VAL A O 1
ATOM 587 N N . GLY A 1 74 ? -6.507 0.414 3.407 1.00 94.12 74 GLY A N 1
ATOM 588 C CA . GLY A 1 74 ? -6.100 1.367 2.381 1.00 94.12 74 GLY A CA 1
ATOM 589 C C . GLY A 1 74 ? -4.586 1.539 2.382 1.00 94.12 74 GLY A C 1
ATOM 590 O O . GLY A 1 74 ? -4.020 1.995 3.370 1.00 94.12 74 GLY A O 1
ATOM 591 N N . LEU A 1 75 ? -3.912 1.222 1.279 1.00 93.94 75 LEU A N 1
ATOM 592 C CA . LEU A 1 75 ? -2.513 1.607 1.088 1.00 93.94 75 LEU A CA 1
ATOM 593 C C . LEU A 1 75 ? -2.480 2.959 0.381 1.00 93.94 75 LEU A C 1
ATOM 595 O O . LEU A 1 75 ? -2.808 3.059 -0.806 1.00 93.94 75 LEU A O 1
ATOM 599 N N . TYR A 1 76 ? -2.107 3.999 1.123 1.00 91.88 76 TYR A N 1
ATOM 600 C CA . TYR A 1 76 ? -2.006 5.356 0.599 1.00 91.88 76 TYR A CA 1
ATOM 601 C C . TYR A 1 76 ? -0.552 5.675 0.258 1.00 91.88 76 TYR A C 1
ATOM 603 O O . TYR A 1 76 ? 0.254 5.994 1.130 1.00 91.88 76 TYR A O 1
ATOM 611 N N . PHE A 1 77 ? -0.215 5.567 -1.024 1.00 88.25 77 PHE A N 1
ATOM 612 C CA . PHE A 1 77 ? 1.107 5.890 -1.545 1.00 88.25 77 PHE A CA 1
ATOM 613 C C . PHE A 1 77 ? 1.233 7.405 -1.637 1.00 88.25 77 PHE A C 1
ATOM 615 O O . PHE A 1 77 ? 0.461 8.050 -2.354 1.00 88.25 77 PHE A O 1
ATOM 622 N N . HIS A 1 78 ? 2.182 7.972 -0.896 1.00 84.25 78 HIS A N 1
ATOM 623 C CA . HIS A 1 78 ? 2.328 9.415 -0.773 1.00 84.25 78 HIS A CA 1
ATOM 624 C C . HIS A 1 78 ? 3.790 9.849 -0.851 1.00 84.25 78 HIS A C 1
ATOM 626 O O . HIS A 1 78 ? 4.654 9.331 -0.141 1.00 84.25 78 HIS A O 1
ATOM 632 N N . ALA A 1 79 ? 4.051 10.860 -1.680 1.00 79.62 79 ALA A N 1
ATOM 633 C CA . ALA A 1 79 ? 5.367 11.470 -1.806 1.00 79.62 79 ALA A CA 1
ATOM 634 C C . ALA A 1 79 ? 5.436 12.782 -1.008 1.00 79.62 79 ALA A C 1
ATOM 636 O O . ALA A 1 79 ? 4.966 13.829 -1.460 1.00 79.62 79 ALA A O 1
ATOM 637 N N . PHE A 1 80 ? 6.076 12.746 0.161 1.00 77.06 80 PHE A N 1
ATOM 638 C CA . PHE A 1 80 ? 6.404 13.943 0.937 1.00 77.06 80 PHE A CA 1
ATOM 639 C C . PHE A 1 80 ? 7.433 14.808 0.184 1.00 77.06 80 PHE A C 1
ATOM 641 O O . PHE A 1 80 ? 8.557 14.374 -0.065 1.00 77.06 80 PHE A O 1
ATOM 648 N N . ASN A 1 81 ? 7.067 16.035 -0.204 1.00 68.31 81 ASN A N 1
ATOM 649 C CA . ASN A 1 81 ? 7.959 16.961 -0.912 1.00 68.31 81 ASN A CA 1
ATOM 650 C C . ASN A 1 81 ? 8.110 18.283 -0.144 1.00 68.31 81 ASN A C 1
ATOM 652 O O . ASN A 1 81 ? 7.134 18.989 0.081 1.00 68.31 81 ASN A O 1
ATOM 656 N N . TYR A 1 82 ? 9.353 18.643 0.182 1.00 55.34 82 TYR A N 1
ATOM 657 C CA . TYR A 1 82 ? 9.721 19.863 0.911 1.00 55.34 82 TYR A CA 1
ATOM 658 C C . TYR A 1 82 ? 9.765 21.134 0.035 1.00 55.34 82 TYR A C 1
ATOM 660 O O . TYR A 1 82 ? 9.792 22.248 0.549 1.00 55.34 82 TYR A O 1
ATOM 668 N N . GLN A 1 83 ? 9.765 21.017 -1.301 1.00 54.66 83 GLN A N 1
ATOM 669 C CA . GLN A 1 83 ? 9.957 22.177 -2.191 1.00 54.66 83 GLN A CA 1
ATOM 670 C C . GLN A 1 83 ? 8.744 23.115 -2.300 1.00 54.66 83 GLN A C 1
ATOM 672 O O . GLN A 1 83 ? 8.871 24.210 -2.851 1.00 54.66 83 GLN A O 1
ATOM 677 N N . LYS A 1 84 ? 7.568 22.730 -1.794 1.00 47.62 84 LYS A N 1
ATOM 678 C CA . LYS A 1 84 ? 6.392 23.607 -1.753 1.00 47.62 84 LYS A CA 1
ATOM 679 C C . LYS A 1 84 ? 6.102 23.947 -0.298 1.00 47.62 84 LYS A C 1
ATOM 681 O O . LYS A 1 84 ? 5.902 23.048 0.501 1.00 47.62 84 LYS A O 1
ATOM 686 N N . ALA A 1 85 ? 6.026 25.238 0.020 1.00 42.81 85 ALA A N 1
ATOM 687 C CA . ALA A 1 85 ? 5.686 25.809 1.330 1.00 42.81 85 ALA A CA 1
ATOM 688 C C . ALA A 1 85 ? 4.247 25.491 1.822 1.00 42.81 85 ALA A C 1
ATOM 690 O O . ALA A 1 85 ? 3.638 26.276 2.541 1.00 42.81 85 ALA A O 1
ATOM 691 N N . TYR A 1 86 ? 3.690 24.356 1.404 1.00 43.34 86 TYR A N 1
ATOM 692 C CA . TYR A 1 86 ? 2.423 23.790 1.833 1.00 43.34 86 TYR A CA 1
ATOM 693 C C . TYR A 1 86 ? 2.733 22.458 2.510 1.00 43.34 86 TYR A C 1
ATOM 695 O O . TYR A 1 86 ? 2.883 21.430 1.859 1.00 43.34 86 TYR A O 1
ATOM 703 N N . ILE A 1 87 ? 2.853 22.518 3.833 1.00 43.66 87 ILE A N 1
ATOM 704 C CA . ILE A 1 87 ? 3.129 21.377 4.718 1.00 43.66 87 ILE A CA 1
ATOM 705 C C . ILE A 1 87 ? 1.869 20.506 4.897 1.00 43.66 87 ILE A C 1
ATOM 707 O O . ILE A 1 87 ? 1.941 19.405 5.425 1.00 43.66 87 ILE A O 1
ATOM 711 N N . ALA A 1 88 ? 0.703 20.962 4.426 1.00 49.53 88 ALA A N 1
ATOM 712 C CA . ALA A 1 88 ? -0.517 20.171 4.467 1.00 49.53 88 ALA A CA 1
ATOM 713 C C . ALA A 1 88 ? -0.485 19.103 3.357 1.00 49.53 88 ALA A C 1
ATOM 715 O O . ALA A 1 88 ? -0.588 19.462 2.176 1.00 49.53 88 ALA A O 1
ATOM 716 N N . PRO A 1 89 ? -0.357 17.805 3.686 1.00 55.84 89 PRO A N 1
ATOM 717 C CA . PRO A 1 89 ? -0.547 16.753 2.701 1.00 55.84 89 PRO A CA 1
ATOM 718 C C . PRO A 1 89 ? -1.934 16.922 2.076 1.00 55.84 89 PRO A C 1
ATOM 720 O O . PRO A 1 89 ? -2.929 17.089 2.782 1.00 55.84 89 PRO A O 1
ATOM 723 N N . VAL A 1 90 ? -2.015 16.894 0.743 1.00 62.81 90 VAL A N 1
ATOM 724 C CA . VAL A 1 90 ? -3.304 16.904 0.038 1.00 62.81 90 VAL A CA 1
ATOM 725 C C . VAL A 1 90 ? -3.936 15.531 0.239 1.00 62.81 90 VAL A C 1
ATOM 727 O O . VAL A 1 90 ? -3.774 14.629 -0.580 1.00 62.81 90 VAL A O 1
ATOM 730 N N . CYS A 1 91 ? -4.586 15.348 1.384 1.00 72.88 91 CYS A N 1
ATOM 731 C CA . CYS A 1 91 ? -5.426 14.199 1.655 1.00 72.88 91 CYS A CA 1
ATOM 732 C C . CYS A 1 91 ? -6.854 14.553 1.232 1.00 72.88 91 CYS A C 1
ATOM 734 O O . CYS A 1 91 ? -7.375 15.576 1.683 1.00 72.88 91 CYS A O 1
ATOM 736 N N . PRO A 1 92 ? -7.508 13.745 0.383 1.00 76.44 92 PRO A N 1
ATOM 737 C CA . PRO A 1 92 ? -8.907 13.971 0.062 1.00 76.44 92 PRO A CA 1
ATOM 738 C C . PRO A 1 92 ? -9.748 13.951 1.351 1.00 76.44 92 PRO A C 1
ATOM 740 O O . PRO A 1 92 ? -9.641 12.980 2.106 1.00 76.44 92 PRO A O 1
ATOM 743 N N . PRO A 1 93 ? -10.595 14.966 1.615 1.00 78.19 93 PRO A N 1
ATOM 744 C CA . PRO A 1 93 ? -11.434 15.007 2.815 1.00 78.19 93 PRO A CA 1
ATOM 745 C C . PRO A 1 93 ? -12.302 13.757 2.979 1.00 78.19 93 PRO A C 1
ATOM 747 O O . PRO A 1 93 ? -12.476 13.264 4.082 1.00 78.19 93 PRO A O 1
ATOM 750 N N . GLN A 1 94 ? -12.766 13.173 1.872 1.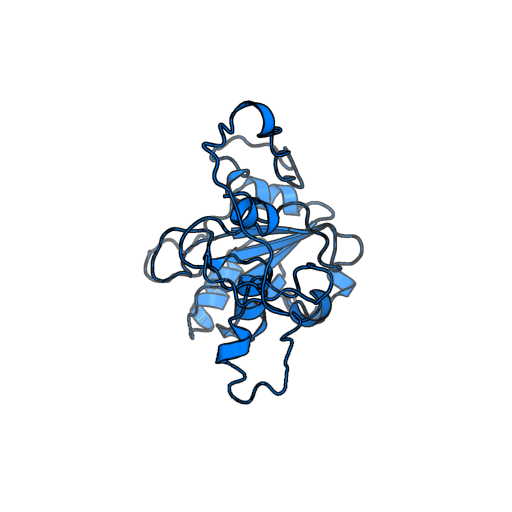00 79.81 94 GLN A N 1
ATOM 751 C CA . GLN A 1 94 ? -13.521 11.915 1.864 1.00 79.81 94 GLN A CA 1
ATOM 752 C C . GLN A 1 94 ? -12.753 10.747 2.487 1.00 79.81 94 GLN A C 1
ATOM 754 O O . GLN A 1 94 ? -13.353 9.928 3.177 1.00 79.81 94 GLN A O 1
ATOM 759 N N . LEU A 1 95 ? -11.438 10.669 2.254 1.00 82.81 95 LEU A N 1
ATOM 760 C CA . LEU A 1 95 ? -10.597 9.625 2.834 1.00 82.81 95 LEU A CA 1
ATOM 761 C C . LEU A 1 95 ? -10.444 9.831 4.341 1.00 82.81 95 LEU A C 1
ATOM 763 O O . LEU A 1 95 ? -10.534 8.871 5.099 1.00 82.81 95 LEU A O 1
ATOM 767 N N . VAL A 1 96 ? -10.269 11.087 4.765 1.00 83.75 96 VAL A N 1
ATOM 768 C CA . VAL A 1 96 ? -10.209 11.461 6.186 1.00 83.75 96 VAL A CA 1
ATOM 769 C C . VAL A 1 96 ? -11.524 11.126 6.885 1.00 83.75 96 VAL A C 1
ATOM 771 O O . VAL A 1 96 ? -11.517 10.478 7.921 1.00 83.75 96 VAL A O 1
ATOM 774 N N . ASN A 1 97 ? -12.652 11.491 6.282 1.00 80.44 97 ASN A N 1
ATOM 775 C CA . ASN A 1 97 ? -13.976 11.245 6.843 1.00 80.44 97 ASN A CA 1
ATOM 776 C C . ASN A 1 97 ? -14.321 9.745 6.892 1.00 80.44 97 ASN A C 1
ATOM 778 O O . ASN A 1 97 ? -15.032 9.299 7.785 1.00 80.44 97 ASN A O 1
ATOM 782 N N . ALA A 1 98 ? -13.832 8.944 5.939 1.00 80.81 98 ALA A N 1
ATOM 783 C CA . ALA A 1 98 ? -14.040 7.495 5.946 1.00 80.81 98 ALA A CA 1
ATOM 784 C C . ALA A 1 98 ? -13.223 6.774 7.033 1.00 80.81 98 ALA A C 1
ATOM 786 O O . ALA A 1 98 ? -13.611 5.683 7.454 1.00 80.81 98 ALA A O 1
ATOM 787 N N . TYR A 1 99 ? -12.127 7.385 7.495 1.00 79.88 99 TYR A N 1
ATOM 788 C CA . TYR A 1 99 ? -11.204 6.836 8.494 1.00 79.88 99 TYR A CA 1
ATOM 789 C C . TYR A 1 99 ? -11.817 6.679 9.899 1.00 79.88 99 TYR A C 1
ATOM 791 O O . TYR A 1 99 ? -11.215 6.060 10.767 1.00 79.88 99 TYR A O 1
ATOM 799 N N . GLU A 1 100 ? -13.038 7.168 10.127 1.00 67.50 100 GLU A N 1
ATOM 800 C CA . GLU A 1 100 ? -13.778 6.959 11.381 1.00 67.50 100 GLU A CA 1
ATOM 801 C C . GLU A 1 100 ? -14.451 5.562 11.498 1.00 67.50 100 GLU A C 1
ATOM 803 O O . GLU A 1 100 ? -15.097 5.287 12.507 1.00 67.50 100 GLU A O 1
ATOM 808 N N . ASN A 1 101 ? -14.312 4.664 10.505 1.00 60.59 101 ASN A N 1
ATOM 809 C CA . ASN A 1 101 ? -14.991 3.347 10.430 1.00 60.59 101 ASN A CA 1
ATOM 810 C C . ASN A 1 101 ? -14.034 2.127 10.575 1.00 60.59 101 ASN A C 1
ATOM 812 O O . ASN A 1 101 ? -12.876 2.290 10.943 1.00 60.59 101 ASN A O 1
ATOM 816 N N . GLU A 1 102 ? -14.497 0.895 10.264 1.00 73.94 102 GLU A N 1
ATOM 817 C CA . GLU A 1 102 ? -13.716 -0.372 10.145 1.00 73.94 102 GLU A CA 1
ATOM 818 C C . GLU A 1 102 ? -12.693 -0.350 8.979 1.00 73.94 102 GLU A C 1
ATOM 820 O O . GLU A 1 102 ? -12.615 -1.247 8.134 1.00 73.94 102 GLU A O 1
ATOM 825 N N . PHE A 1 103 ? -11.9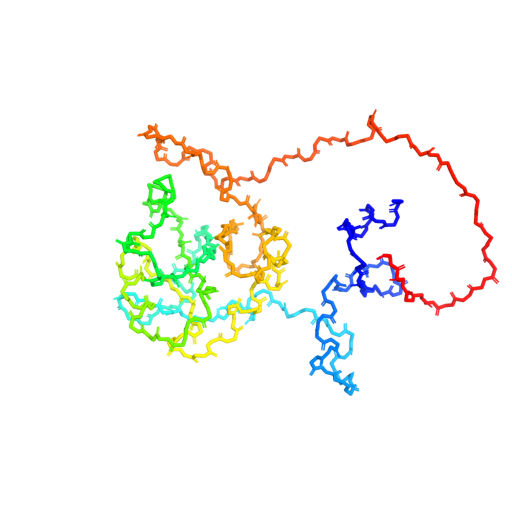21 0.726 8.902 1.00 88.25 103 PHE A N 1
ATOM 826 C CA . PHE A 1 103 ? -11.011 1.064 7.825 1.00 88.25 103 PHE A CA 1
ATOM 827 C C . PHE A 1 103 ? -9.700 1.551 8.431 1.00 88.25 103 PHE A C 1
ATOM 829 O O . PHE A 1 103 ? -9.695 2.417 9.299 1.00 88.25 103 PHE A O 1
ATOM 836 N N . GLU A 1 104 ? -8.584 0.994 7.981 1.00 91.88 104 GLU A N 1
ATOM 837 C CA . GLU A 1 104 ? -7.256 1.436 8.394 1.00 91.88 104 GLU A CA 1
ATOM 838 C C . GLU A 1 104 ? -6.441 1.845 7.172 1.00 91.88 104 GLU A C 1
ATOM 840 O O . GLU A 1 104 ? -6.528 1.219 6.112 1.00 91.88 104 GLU A O 1
ATOM 845 N N . VAL A 1 105 ? -5.637 2.897 7.322 1.00 93.00 105 VAL A N 1
ATOM 846 C CA . VAL A 1 105 ? -4.810 3.428 6.240 1.00 93.00 105 VAL A CA 1
ATOM 847 C C . VAL A 1 105 ? -3.347 3.291 6.612 1.00 93.00 105 VAL A C 1
ATOM 849 O O . VAL A 1 105 ? -2.880 3.847 7.605 1.00 93.00 105 VAL A O 1
ATOM 852 N N . ILE A 1 106 ? -2.605 2.595 5.757 1.00 94.31 106 ILE A N 1
ATOM 853 C CA . ILE A 1 106 ? -1.153 2.490 5.837 1.00 94.31 106 ILE A CA 1
ATOM 854 C C . ILE A 1 106 ? -0.572 3.445 4.805 1.00 94.31 106 ILE A C 1
ATOM 856 O O . ILE A 1 106 ? -0.726 3.258 3.595 1.00 94.31 106 ILE A O 1
ATOM 860 N N . VAL A 1 107 ? 0.105 4.482 5.286 1.00 92.62 107 VAL A N 1
ATOM 861 C CA . VAL A 1 107 ? 0.815 5.423 4.422 1.00 92.62 107 VAL A CA 1
ATOM 862 C C . VAL A 1 107 ? 2.092 4.757 3.922 1.00 92.62 107 VAL A C 1
ATOM 864 O O . VAL A 1 107 ? 2.956 4.389 4.713 1.00 92.62 107 VAL A O 1
ATOM 867 N N . VAL A 1 108 ? 2.230 4.611 2.611 1.00 91.31 108 VAL A N 1
ATOM 868 C CA . VAL A 1 108 ? 3.448 4.094 1.983 1.00 91.31 108 VAL A CA 1
ATOM 869 C C . VAL A 1 108 ? 4.232 5.281 1.443 1.00 91.31 108 VAL A C 1
ATOM 871 O O . VAL A 1 108 ? 3.807 5.946 0.498 1.00 91.31 108 VAL A O 1
ATOM 874 N N . ASP A 1 109 ? 5.368 5.574 2.067 1.00 86.62 109 ASP A N 1
ATOM 875 C CA . ASP A 1 109 ? 6.222 6.691 1.670 1.00 86.62 109 ASP A CA 1
ATOM 876 C C . ASP A 1 109 ? 6.932 6.389 0.346 1.00 86.62 109 ASP A C 1
ATOM 878 O O . ASP A 1 109 ? 7.773 5.489 0.259 1.00 86.62 109 ASP A O 1
ATOM 882 N N . THR A 1 110 ? 6.605 7.173 -0.679 1.00 81.31 110 THR A N 1
ATOM 883 C CA . THR A 1 110 ? 7.218 7.104 -2.012 1.00 81.31 110 THR A CA 1
ATOM 884 C C . THR A 1 110 ? 8.113 8.306 -2.313 1.00 81.31 110 THR A C 1
ATOM 886 O O . THR A 1 110 ? 8.589 8.450 -3.439 1.00 81.31 110 THR A O 1
ATOM 889 N N . SER A 1 111 ? 8.384 9.167 -1.323 1.00 74.81 111 SER A N 1
ATOM 890 C CA . SER A 1 111 ? 9.154 10.408 -1.506 1.00 74.81 111 SER A CA 1
ATOM 891 C C . SER A 1 111 ? 10.599 10.177 -1.947 1.00 74.81 111 SER A C 1
ATOM 893 O O . SER A 1 111 ? 11.227 11.084 -2.497 1.00 74.81 111 SER A O 1
ATOM 895 N N . ARG A 1 112 ? 11.150 8.986 -1.658 1.00 72.19 112 ARG A N 1
ATOM 896 C CA . ARG A 1 112 ? 12.588 8.669 -1.757 1.00 72.19 112 ARG A CA 1
ATOM 897 C C . ARG A 1 112 ? 13.476 9.697 -1.050 1.00 72.19 112 ARG A C 1
ATOM 899 O O . ARG A 1 112 ? 14.664 9.813 -1.354 1.00 72.19 112 ARG A O 1
ATOM 906 N N . CYS A 1 113 ? 12.906 10.454 -0.114 1.00 70.31 113 CYS A N 1
ATOM 907 C CA . CYS A 1 113 ? 13.635 11.447 0.640 1.00 70.31 113 CYS A CA 1
ATOM 908 C C . CYS A 1 113 ? 14.450 10.729 1.723 1.00 70.31 113 CYS A C 1
ATOM 910 O O . CYS A 1 113 ? 13.874 10.012 2.538 1.00 70.31 113 CYS A O 1
ATOM 912 N N . PRO A 1 114 ? 15.779 10.918 1.787 1.00 69.62 114 PRO A N 1
ATOM 913 C CA . PRO A 1 114 ? 16.587 10.313 2.843 1.00 69.62 114 PRO A CA 1
ATOM 914 C C . PRO A 1 114 ? 16.413 11.017 4.201 1.00 69.62 114 PRO A C 1
ATOM 916 O O . PRO A 1 114 ? 16.976 10.571 5.198 1.00 69.62 114 PRO A O 1
ATOM 919 N N . SER A 1 115 ? 15.681 12.137 4.256 1.00 79.69 115 SER A N 1
ATOM 920 C CA . SER A 1 115 ? 15.491 12.913 5.482 1.00 79.69 115 SER A CA 1
ATOM 921 C C . SER A 1 115 ? 14.336 12.368 6.317 1.00 79.69 115 SER A C 1
ATOM 923 O O . SER A 1 115 ? 13.171 12.465 5.929 1.00 79.69 115 SER A O 1
ATOM 925 N N . LYS A 1 116 ? 14.665 11.866 7.511 1.00 83.62 116 LYS A N 1
ATOM 926 C CA . LYS A 1 116 ? 13.677 11.440 8.513 1.00 83.62 116 LYS A CA 1
ATOM 927 C C . LYS A 1 116 ? 12.790 12.588 8.975 1.00 83.62 116 LYS A C 1
ATOM 929 O O . LYS A 1 116 ? 11.611 12.369 9.221 1.00 83.62 116 LYS A O 1
ATOM 934 N N . ASP A 1 117 ? 13.335 13.797 9.060 1.00 84.44 117 ASP A N 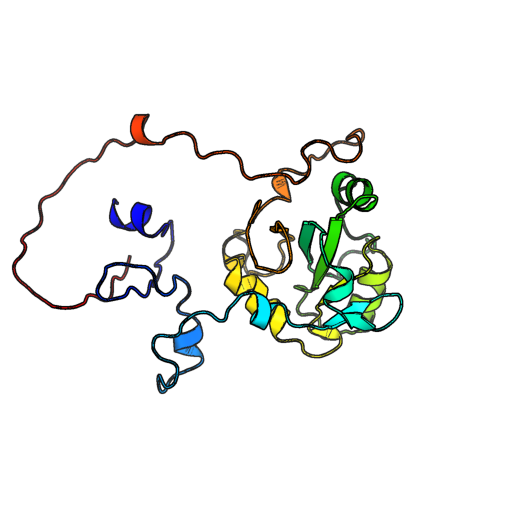1
ATOM 935 C CA . ASP A 1 117 ? 12.602 14.957 9.568 1.00 84.44 117 ASP A CA 1
ATOM 936 C C . ASP A 1 117 ? 11.466 15.351 8.620 1.00 84.44 117 ASP A C 1
ATOM 938 O O . ASP A 1 117 ? 10.352 15.594 9.073 1.00 84.44 117 ASP A O 1
ATOM 942 N N . ILE A 1 118 ? 11.713 15.304 7.304 1.00 80.50 118 ILE A N 1
ATOM 943 C CA . ILE A 1 118 ? 10.693 15.594 6.283 1.00 80.50 118 ILE A CA 1
ATOM 944 C C . ILE A 1 118 ? 9.553 14.574 6.355 1.00 80.50 118 ILE A C 1
ATOM 946 O O . ILE A 1 118 ? 8.381 14.952 6.317 1.00 80.50 118 ILE A O 1
ATOM 950 N N . PHE A 1 119 ? 9.888 13.287 6.481 1.00 85.06 119 PHE A N 1
ATOM 951 C CA . PHE A 1 119 ? 8.882 12.244 6.654 1.00 85.06 119 PHE A CA 1
ATOM 952 C C . PHE A 1 119 ? 8.094 12.438 7.956 1.00 85.06 119 PHE A C 1
ATOM 954 O O . PHE A 1 119 ? 6.869 12.431 7.926 1.00 85.06 119 PHE A O 1
ATOM 961 N N . ASN A 1 120 ? 8.775 12.644 9.086 1.00 87.06 120 ASN A N 1
ATOM 962 C CA . ASN A 1 120 ? 8.134 12.778 10.394 1.00 87.06 120 ASN A CA 1
ATOM 963 C C . ASN A 1 120 ? 7.184 13.982 10.440 1.00 87.06 120 ASN A C 1
ATOM 965 O O . ASN A 1 120 ? 6.056 13.849 10.914 1.00 87.06 120 ASN A O 1
ATOM 969 N N . GLU A 1 121 ? 7.611 15.134 9.917 1.00 84.69 121 GLU A N 1
ATOM 970 C CA . GLU A 1 121 ? 6.781 16.337 9.829 1.00 84.69 121 GLU A CA 1
ATOM 971 C C . GLU A 1 121 ? 5.548 16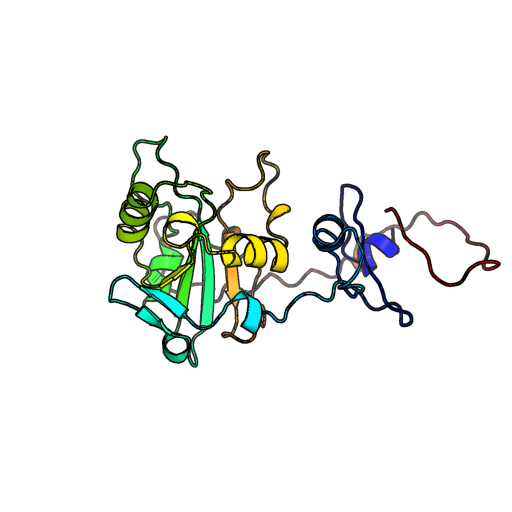.085 8.947 1.00 84.69 121 GLU A C 1
ATOM 973 O O . GLU A 1 121 ? 4.416 16.267 9.404 1.00 84.69 121 GLU A O 1
ATOM 978 N N . GLY A 1 122 ? 5.737 15.565 7.730 1.00 83.69 122 GLY A N 1
ATOM 979 C CA . GLY A 1 122 ? 4.632 15.288 6.809 1.00 83.69 122 GLY A CA 1
ATOM 980 C C . GLY A 1 122 ? 3.663 14.213 7.313 1.00 83.69 122 GLY A C 1
ATOM 981 O O . GLY A 1 122 ? 2.445 14.373 7.218 1.00 83.69 122 GLY A O 1
ATOM 982 N N . PHE A 1 123 ? 4.179 13.129 7.893 1.00 87.50 123 PHE A N 1
ATOM 983 C CA . PHE A 1 123 ? 3.367 12.053 8.457 1.00 87.50 123 PHE A CA 1
ATOM 984 C C . PHE A 1 123 ? 2.593 12.521 9.692 1.00 87.50 123 PHE A C 1
ATOM 986 O O . PHE A 1 123 ? 1.423 12.169 9.858 1.00 87.50 123 PHE A O 1
ATOM 993 N N . SER A 1 124 ? 3.195 13.372 10.533 1.00 87.75 124 SER A N 1
ATOM 994 C CA . SER A 1 124 ? 2.504 13.951 11.690 1.00 87.75 124 SER A CA 1
ATOM 995 C C . SER A 1 124 ? 1.263 14.758 11.290 1.00 87.75 124 SER A C 1
ATOM 997 O O . SER A 1 124 ? 0.264 14.693 12.005 1.00 87.75 124 SER A O 1
ATOM 999 N N . ALA A 1 125 ? 1.284 15.402 10.115 1.00 85.81 125 ALA A N 1
ATOM 1000 C CA . ALA A 1 125 ? 0.179 16.194 9.577 1.00 85.81 125 ALA A CA 1
ATOM 1001 C C . ALA A 1 125 ? -0.962 15.368 8.944 1.00 85.81 125 ALA A C 1
ATOM 1003 O O . ALA A 1 125 ? -2.064 15.888 8.774 1.00 85.81 125 ALA A O 1
ATOM 1004 N N . LEU A 1 126 ? -0.733 14.098 8.587 1.00 87.12 126 LEU A N 1
ATOM 1005 C CA . LEU A 1 126 ? -1.792 13.195 8.112 1.00 87.12 126 LEU A CA 1
ATOM 1006 C C . LEU A 1 126 ? -2.681 12.723 9.279 1.00 87.12 126 LEU A C 1
ATOM 1008 O O . LEU A 1 126 ? -2.175 12.544 10.380 1.00 87.12 126 LEU A O 1
ATOM 1012 N N . PRO A 1 127 ? -3.976 12.436 9.083 1.00 87.69 127 PRO A N 1
ATOM 1013 C CA . PRO A 1 127 ? -4.825 11.890 10.150 1.00 87.69 127 PRO A CA 1
ATOM 1014 C C . PRO A 1 127 ? -4.558 10.402 10.437 1.00 87.69 127 PRO A C 1
ATOM 1016 O O . PRO A 1 127 ? -4.987 9.886 11.462 1.00 87.69 127 PRO A O 1
ATOM 1019 N N . PHE A 1 128 ? -3.841 9.711 9.550 1.00 90.25 128 PHE A N 1
ATOM 1020 C CA . PHE A 1 128 ? -3.596 8.272 9.641 1.00 90.25 128 PHE A CA 1
ATOM 1021 C C . PHE A 1 128 ? -2.535 7.926 10.682 1.00 90.25 128 PHE A C 1
ATOM 1023 O O . PHE A 1 128 ? -1.633 8.722 10.971 1.00 90.25 128 PHE A O 1
ATOM 1030 N N . HIS A 1 129 ? -2.636 6.720 11.236 1.00 91.00 129 HIS A N 1
ATOM 1031 C CA . HIS A 1 129 ? -1.771 6.289 12.330 1.00 91.00 129 HIS A CA 1
ATOM 1032 C C . HIS A 1 129 ? -0.609 5.419 11.882 1.00 91.00 129 HIS A C 1
ATOM 1034 O O . HIS A 1 129 ? 0.389 5.397 12.598 1.00 91.00 129 HIS A O 1
ATOM 1040 N N . LEU A 1 130 ? -0.720 4.735 10.739 1.00 93.50 130 LEU A N 1
ATOM 1041 C CA . LEU A 1 130 ? 0.240 3.727 10.296 1.00 93.50 130 LEU A CA 1
ATOM 1042 C C . LEU A 1 130 ? 1.019 4.165 9.057 1.00 93.50 130 LEU A C 1
ATOM 1044 O O . LEU A 1 130 ? 0.474 4.798 8.149 1.00 93.50 130 LEU A O 1
ATOM 1048 N N . ALA A 1 131 ? 2.291 3.777 8.996 1.00 92.75 131 ALA A N 1
ATOM 1049 C CA . ALA A 1 131 ? 3.127 3.993 7.826 1.00 92.75 131 ALA A CA 1
ATOM 1050 C C . ALA A 1 131 ? 4.184 2.903 7.606 1.00 92.75 131 ALA A C 1
ATOM 1052 O O . ALA A 1 131 ? 4.650 2.237 8.533 1.00 92.75 131 ALA A O 1
ATOM 1053 N N . ILE A 1 132 ? 4.614 2.798 6.352 1.00 91.44 132 ILE A N 1
ATOM 1054 C CA . ILE A 1 132 ? 5.839 2.134 5.913 1.00 91.44 132 ILE A CA 1
ATOM 1055 C C . ILE A 1 132 ? 6.686 3.218 5.249 1.00 91.44 132 ILE A C 1
ATOM 1057 O O . ILE A 1 132 ? 6.216 3.894 4.331 1.00 91.44 132 ILE A O 1
ATOM 1061 N N . SER A 1 133 ? 7.919 3.415 5.721 1.00 87.38 133 SER A N 1
ATOM 1062 C CA . SER A 1 133 ? 8.801 4.433 5.153 1.00 87.38 133 SER A CA 1
ATOM 1063 C C . SER A 1 133 ? 10.229 3.964 4.968 1.00 87.38 133 SER A C 1
ATOM 1065 O O . SER A 1 133 ? 10.889 3.501 5.899 1.00 87.38 133 SER A O 1
ATOM 1067 N N . SER A 1 134 ? 10.743 4.203 3.762 1.00 76.00 134 SER A N 1
ATOM 1068 C CA . SER A 1 134 ? 12.158 4.040 3.454 1.00 76.00 134 SER A CA 1
ATOM 1069 C C . SER A 1 134 ? 13.044 5.047 4.196 1.00 76.00 134 SER A C 1
ATOM 1071 O O . SER A 1 134 ? 14.212 4.754 4.438 1.00 76.00 134 SER A O 1
ATOM 1073 N N . ALA A 1 135 ? 12.524 6.218 4.586 1.00 73.81 135 ALA A N 1
ATOM 1074 C CA . ALA A 1 135 ? 13.310 7.261 5.249 1.00 73.81 135 ALA A CA 1
ATOM 1075 C C . ALA A 1 135 ? 13.699 6.877 6.687 1.00 73.81 135 ALA A C 1
ATOM 1077 O O . ALA A 1 135 ? 14.802 7.184 7.142 1.00 73.81 135 ALA A O 1
ATOM 1078 N N . VAL A 1 136 ? 12.813 6.189 7.418 1.00 67.44 136 VAL A N 1
ATOM 1079 C CA . VAL A 1 136 ? 12.996 5.923 8.858 1.00 67.44 136 VAL A CA 1
ATOM 1080 C C . VAL A 1 136 ? 13.779 4.633 9.135 1.00 67.44 136 VAL A C 1
ATOM 1082 O O . VAL A 1 136 ? 14.484 4.575 10.149 1.00 67.44 136 VAL A O 1
ATOM 1085 N N . SER A 1 137 ? 13.783 3.668 8.212 1.00 65.88 137 SER A N 1
ATOM 1086 C CA . SER A 1 137 ? 14.392 2.341 8.415 1.00 65.88 137 SER A CA 1
ATOM 1087 C C . SER A 1 137 ? 15.043 1.712 7.170 1.00 65.88 137 SER A C 1
ATOM 1089 O O . SER A 1 137 ? 15.461 0.561 7.251 1.00 65.88 137 SER A O 1
ATOM 1091 N N . PHE A 1 138 ? 15.169 2.431 6.042 1.00 73.50 138 PHE A N 1
ATOM 1092 C CA . PHE A 1 138 ? 15.536 1.842 4.737 1.00 73.50 138 PHE A CA 1
ATOM 1093 C C . PHE A 1 138 ? 14.637 0.661 4.354 1.00 73.50 138 PHE A C 1
ATOM 1095 O O . PHE A 1 138 ? 15.095 -0.345 3.818 1.00 73.50 138 PHE A O 1
ATOM 1102 N N . ASP A 1 139 ? 13.347 0.785 4.656 1.00 84.69 139 ASP A N 1
ATOM 1103 C CA . ASP A 1 139 ? 12.379 -0.273 4.425 1.00 84.69 139 ASP A CA 1
ATOM 1104 C C . ASP A 1 139 ? 12.218 -0.582 2.921 1.00 84.69 139 ASP A C 1
ATOM 1106 O O . ASP A 1 139 ? 11.762 0.287 2.166 1.00 84.69 139 ASP A O 1
ATOM 1110 N N . PRO A 1 140 ? 12.571 -1.796 2.453 1.00 83.62 140 PRO A N 1
ATOM 1111 C CA . PRO A 1 140 ? 12.468 -2.154 1.039 1.00 83.62 140 PRO A CA 1
ATOM 1112 C C . PRO A 1 140 ? 11.013 -2.339 0.585 1.00 83.62 140 PRO A C 1
ATOM 1114 O O . PRO A 1 140 ? 10.737 -2.320 -0.619 1.00 83.62 140 PRO A O 1
ATOM 1117 N N . ARG A 1 141 ? 10.068 -2.480 1.529 1.00 88.88 141 ARG A N 1
ATOM 1118 C CA . ARG A 1 141 ? 8.658 -2.752 1.230 1.00 88.88 141 ARG A CA 1
ATOM 1119 C C . ARG A 1 141 ? 8.005 -1.638 0.420 1.00 88.88 141 ARG A C 1
ATOM 1121 O O . ARG A 1 141 ? 7.128 -1.936 -0.379 1.00 88.88 141 ARG A O 1
ATOM 1128 N N . CYS A 1 142 ? 8.434 -0.377 0.554 1.00 86.50 142 CYS A N 1
ATOM 1129 C CA . CYS A 1 142 ? 7.877 0.722 -0.245 1.00 86.50 142 CYS A CA 1
ATOM 1130 C C . CYS A 1 142 ? 8.018 0.460 -1.755 1.00 86.50 142 CYS A C 1
ATOM 1132 O O . CYS A 1 142 ? 7.031 0.517 -2.490 1.00 86.50 142 CYS A O 1
ATOM 1134 N N . ASP A 1 143 ? 9.229 0.127 -2.215 1.00 80.38 143 ASP A N 1
ATOM 1135 C CA . ASP A 1 143 ? 9.481 -0.167 -3.629 1.00 80.38 143 ASP A CA 1
ATOM 1136 C C . ASP A 1 143 ? 8.838 -1.505 -4.045 1.00 80.38 143 ASP A C 1
ATOM 1138 O O . ASP A 1 143 ? 8.321 -1.614 -5.159 1.00 80.38 143 ASP A O 1
ATOM 1142 N N . GLU A 1 144 ? 8.834 -2.523 -3.175 1.00 83.94 144 GLU A N 1
ATOM 1143 C CA . GLU A 1 144 ? 8.179 -3.807 -3.471 1.00 83.94 144 GLU A CA 1
ATOM 1144 C C . GLU A 1 144 ? 6.655 -3.664 -3.622 1.00 83.94 144 GLU A C 1
ATOM 1146 O O . GLU A 1 144 ? 6.085 -4.221 -4.561 1.00 83.94 144 GLU A O 1
ATOM 1151 N N . LEU A 1 145 ? 5.995 -2.871 -2.772 1.00 87.38 145 LEU A N 1
ATOM 1152 C CA . LEU A 1 145 ? 4.556 -2.599 -2.847 1.00 87.38 145 LEU A CA 1
ATOM 1153 C C . LEU A 1 145 ? 4.195 -1.825 -4.117 1.00 87.38 145 LEU A C 1
ATOM 1155 O O . LEU A 1 145 ? 3.254 -2.201 -4.819 1.00 87.38 145 LEU A O 1
ATOM 1159 N N . VAL A 1 146 ? 4.970 -0.791 -4.462 1.00 80.81 146 VAL A N 1
ATOM 1160 C CA . VAL A 1 146 ? 4.802 -0.048 -5.724 1.00 80.81 146 VAL A CA 1
ATOM 1161 C C . VAL A 1 146 ? 4.866 -1.000 -6.924 1.00 80.81 146 VAL A C 1
ATOM 1163 O O . VAL A 1 146 ? 3.995 -0.962 -7.799 1.00 80.81 146 VAL A O 1
ATOM 1166 N N . ARG A 1 147 ? 5.851 -1.909 -6.939 1.00 77.38 147 ARG A N 1
ATOM 1167 C CA . ARG A 1 147 ? 6.013 -2.917 -8.000 1.00 77.38 147 ARG A CA 1
ATOM 1168 C C . ARG A 1 147 ? 4.873 -3.933 -8.008 1.00 77.38 147 ARG A C 1
ATOM 1170 O O . ARG A 1 147 ? 4.393 -4.284 -9.087 1.00 77.38 147 ARG A O 1
ATOM 1177 N N . TYR A 1 148 ? 4.446 -4.398 -6.833 1.00 81.56 148 TYR A N 1
ATOM 1178 C CA . TYR A 1 148 ? 3.385 -5.394 -6.672 1.00 81.56 148 TYR A CA 1
ATOM 1179 C C . TYR A 1 148 ? 2.062 -4.901 -7.266 1.00 81.56 148 TYR A C 1
ATOM 1181 O O . TYR A 1 148 ? 1.393 -5.635 -7.995 1.00 81.56 148 TYR A O 1
ATOM 1189 N N . PHE A 1 149 ? 1.716 -3.632 -7.030 1.00 80.44 149 PHE A N 1
ATOM 1190 C CA . PHE A 1 149 ? 0.520 -3.011 -7.607 1.00 80.44 149 PHE A CA 1
ATOM 1191 C C . PHE A 1 149 ? 0.754 -2.372 -8.984 1.00 80.44 149 PHE A C 1
ATOM 1193 O O . PHE A 1 149 ? -0.179 -1.823 -9.563 1.00 80.44 149 PHE A O 1
ATOM 1200 N N . CYS A 1 150 ? 1.966 -2.486 -9.543 1.00 74.81 150 CYS A N 1
ATOM 1201 C CA . CYS A 1 150 ? 2.350 -1.897 -10.830 1.00 74.81 150 CYS A CA 1
ATOM 1202 C C . CYS A 1 150 ? 2.082 -0.379 -10.909 1.00 74.81 150 CYS A C 1
ATOM 1204 O O . CYS A 1 150 ? 1.729 0.135 -11.975 1.00 74.81 150 CYS A O 1
ATOM 1206 N N . LEU A 1 151 ? 2.259 0.339 -9.793 1.00 73.31 151 LEU A N 1
ATOM 1207 C CA . LEU A 1 151 ? 1.967 1.777 -9.704 1.00 73.31 151 LEU A CA 1
ATOM 1208 C C . LEU A 1 151 ? 2.949 2.630 -10.516 1.00 73.31 151 LEU A C 1
ATOM 1210 O O . LEU A 1 151 ? 2.635 3.769 -10.838 1.00 73.31 151 LEU A O 1
ATOM 1214 N N . ASP A 1 152 ? 4.072 2.051 -10.956 1.00 60.19 152 ASP A N 1
ATOM 1215 C CA . ASP A 1 152 ? 5.023 2.646 -11.911 1.00 60.19 152 ASP A CA 1
ATOM 1216 C C . ASP A 1 152 ? 4.355 3.149 -13.211 1.00 60.19 152 ASP A C 1
ATOM 1218 O O . ASP A 1 152 ? 4.937 3.937 -13.955 1.00 60.19 152 ASP A O 1
ATOM 1222 N N . LYS A 1 153 ? 3.148 2.650 -13.520 1.00 53.62 153 LYS A N 1
ATOM 1223 C CA . LYS A 1 153 ? 2.359 3.005 -14.710 1.00 53.62 153 LYS A CA 1
ATOM 1224 C C . LYS A 1 153 ? 1.286 4.064 -14.435 1.00 53.62 153 LYS A C 1
ATOM 1226 O O . LYS A 1 153 ? 0.698 4.588 -15.382 1.00 53.62 153 LYS A O 1
ATOM 1231 N N . ILE A 1 154 ? 1.012 4.368 -13.166 1.00 45.81 154 ILE A N 1
ATOM 1232 C CA . ILE A 1 154 ? 0.001 5.341 -12.741 1.00 45.81 154 ILE A CA 1
ATOM 1233 C C . ILE A 1 154 ? 0.673 6.714 -12.688 1.00 45.81 154 ILE A C 1
ATOM 1235 O O . ILE A 1 154 ? 1.102 7.200 -11.648 1.00 45.81 154 ILE A O 1
ATOM 1239 N N . GLY A 1 155 ? 0.823 7.328 -13.860 1.00 40.59 155 GLY A N 1
ATOM 1240 C CA . GLY A 1 155 ? 1.389 8.667 -13.994 1.00 40.59 155 GLY A CA 1
ATOM 1241 C C . GLY A 1 155 ? 2.402 8.753 -15.125 1.00 40.59 155 GLY A C 1
ATOM 1242 O O . GLY A 1 155 ? 3.471 8.158 -15.086 1.00 40.59 155 GLY A O 1
ATOM 1243 N N . ASN A 1 156 ? 2.091 9.564 -16.132 1.00 33.38 156 ASN A N 1
ATOM 1244 C CA . ASN A 1 156 ? 2.961 9.849 -17.277 1.00 33.38 156 ASN A CA 1
ATOM 1245 C C . ASN A 1 156 ? 4.136 10.794 -16.923 1.00 33.38 156 ASN A C 1
ATOM 1247 O O . ASN A 1 156 ? 4.587 11.576 -17.760 1.00 33.38 156 ASN A O 1
ATOM 1251 N N . THR A 1 157 ? 4.610 10.794 -15.675 1.00 35.00 157 THR A N 1
ATOM 1252 C CA . THR A 1 157 ? 5.623 11.742 -15.197 1.00 35.00 157 THR A CA 1
ATOM 1253 C C . THR A 1 157 ? 6.924 11.020 -14.895 1.00 35.00 157 THR A C 1
ATOM 1255 O O . THR A 1 157 ? 7.001 10.234 -13.959 1.00 35.00 157 THR A O 1
ATOM 1258 N N . SER A 1 158 ? 7.960 11.318 -15.677 1.00 33.22 158 SER A N 1
ATOM 1259 C CA . SER A 1 158 ? 9.345 11.045 -15.293 1.00 33.22 158 SER A CA 1
ATOM 1260 C C . SER A 1 158 ? 9.845 12.157 -14.359 1.00 33.22 158 SER A C 1
ATOM 1262 O O . SER A 1 158 ? 9.683 13.328 -14.709 1.00 33.22 158 SER A O 1
ATOM 1264 N N . PRO A 1 159 ? 10.500 11.833 -13.227 1.00 43.44 159 PRO A N 1
ATOM 1265 C CA . PRO A 1 159 ? 10.772 10.485 -12.726 1.00 43.44 159 PRO A CA 1
ATOM 1266 C C . PRO A 1 159 ? 9.516 9.821 -12.106 1.00 43.44 159 PRO A C 1
ATOM 1268 O O . PRO A 1 159 ? 8.691 10.524 -11.528 1.00 43.44 159 PRO A O 1
ATOM 1271 N N . PRO A 1 160 ? 9.384 8.480 -12.186 1.00 46.03 160 PRO A N 1
ATOM 1272 C CA . PRO A 1 160 ? 8.125 7.736 -11.997 1.00 46.03 160 PRO A CA 1
ATOM 1273 C C . PRO A 1 160 ? 7.536 7.686 -10.569 1.00 46.03 160 PRO A C 1
ATOM 1275 O O . PRO A 1 160 ? 6.728 6.814 -10.285 1.00 46.03 160 PRO A O 1
ATOM 1278 N N . LEU A 1 161 ? 7.903 8.578 -9.643 1.00 45.78 161 LEU A N 1
ATOM 1279 C CA . LEU A 1 161 ? 7.532 8.454 -8.218 1.00 45.78 161 LEU A CA 1
ATOM 1280 C C . LEU A 1 161 ? 7.074 9.760 -7.557 1.00 45.78 161 LEU A C 1
ATOM 1282 O O . LEU A 1 161 ? 7.337 10.012 -6.386 1.00 45.78 161 LEU A O 1
ATOM 1286 N N . SER A 1 162 ? 6.344 10.589 -8.301 1.00 48.69 162 SER A N 1
ATOM 1287 C CA . SER A 1 162 ? 5.664 11.778 -7.761 1.00 48.69 162 SER A CA 1
ATOM 1288 C C . SER A 1 162 ? 4.133 11.677 -7.747 1.00 48.69 162 SER A C 1
ATOM 1290 O O . SER A 1 162 ? 3.470 12.682 -7.496 1.00 48.69 162 SER A O 1
ATOM 1292 N N . ALA A 1 163 ? 3.556 10.512 -8.054 1.00 58.12 163 ALA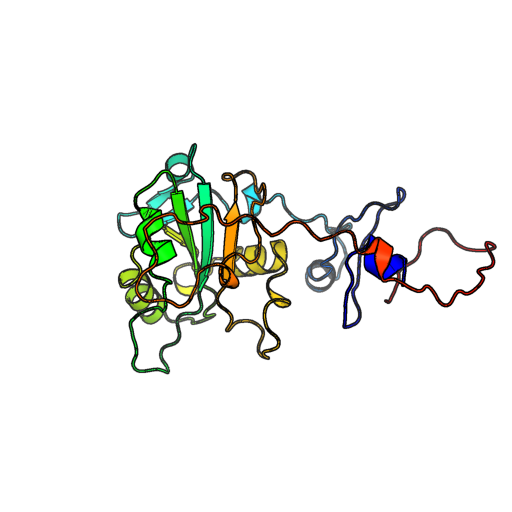 A N 1
ATOM 1293 C CA . ALA A 1 163 ? 2.108 10.323 -8.084 1.00 58.12 163 ALA A CA 1
ATOM 1294 C C . ALA A 1 163 ? 1.618 9.699 -6.772 1.00 58.12 163 ALA A C 1
ATOM 1296 O O . ALA A 1 163 ? 2.088 8.638 -6.368 1.00 58.12 163 ALA A O 1
ATOM 1297 N N . ASN A 1 164 ? 0.671 10.368 -6.113 1.00 76.06 164 ASN A N 1
ATOM 1298 C CA . ASN A 1 164 ? -0.072 9.763 -5.015 1.00 76.06 164 ASN A CA 1
ATOM 1299 C C . ASN A 1 164 ? -1.010 8.697 -5.590 1.00 76.06 164 ASN A C 1
ATOM 1301 O O . ASN A 1 164 ? -1.613 8.920 -6.641 1.00 76.06 164 ASN A O 1
ATOM 1305 N N . ALA A 1 165 ? -1.172 7.579 -4.892 1.00 83.56 165 ALA A N 1
ATOM 1306 C CA . ALA A 1 165 ? -2.117 6.530 -5.263 1.00 83.56 165 ALA A CA 1
ATOM 1307 C C . ALA A 1 165 ? -2.817 5.990 -4.015 1.00 83.56 165 ALA A C 1
ATOM 1309 O O . ALA A 1 165 ? -2.269 6.028 -2.913 1.00 83.56 165 ALA A O 1
ATOM 1310 N N . LEU A 1 166 ? -4.032 5.476 -4.190 1.00 87.88 166 LEU A N 1
ATOM 1311 C CA . LEU A 1 166 ? -4.781 4.812 -3.129 1.00 87.88 166 LEU A CA 1
ATOM 1312 C C . LEU A 1 166 ? -5.212 3.437 -3.622 1.00 87.88 166 LEU A C 1
ATOM 1314 O O . LEU A 1 166 ? -6.016 3.332 -4.550 1.00 87.88 166 LEU A O 1
ATOM 1318 N N . VAL A 1 167 ? -4.685 2.399 -2.980 1.00 90.94 167 VAL A N 1
ATOM 1319 C CA . VAL A 1 167 ? -5.098 1.014 -3.199 1.00 90.94 167 VAL A CA 1
ATOM 1320 C C . VAL A 1 167 ? -6.007 0.599 -2.051 1.00 90.94 167 VAL A C 1
ATOM 1322 O O . VAL A 1 167 ? -5.628 0.705 -0.890 1.00 90.94 167 VAL A O 1
ATOM 1325 N N . MET A 1 168 ? -7.186 0.092 -2.382 1.00 92.00 168 MET A N 1
ATOM 1326 C CA . MET A 1 168 ? -8.173 -0.434 -1.447 1.00 92.00 168 MET A CA 1
ATOM 1327 C C . MET A 1 168 ? -8.126 -1.961 -1.466 1.00 92.00 168 MET A C 1
ATOM 1329 O O . MET A 1 168 ? -8.265 -2.588 -2.524 1.00 92.00 168 MET A O 1
ATOM 1333 N N . LEU A 1 169 ? -7.949 -2.560 -0.293 1.00 93.38 169 LEU A N 1
ATOM 1334 C CA . LEU A 1 169 ? -7.883 -4.001 -0.069 1.00 93.38 169 LEU A CA 1
ATOM 1335 C C . LEU A 1 169 ? -8.999 -4.429 0.880 1.00 93.38 169 LEU A C 1
ATOM 1337 O O . LEU A 1 169 ? -9.370 -3.680 1.782 1.00 93.38 169 LEU A O 1
ATOM 1341 N N . LYS A 1 170 ? -9.519 -5.645 0.697 1.00 91.62 170 LYS A N 1
ATOM 1342 C CA . LYS A 1 170 ? -10.530 -6.199 1.611 1.00 91.62 170 LYS A CA 1
ATOM 1343 C C . LYS A 1 170 ? -9.983 -6.401 3.021 1.00 91.62 170 LYS A C 1
ATOM 1345 O O . LYS A 1 170 ? -10.729 -6.234 3.974 1.00 91.62 170 LYS A O 1
ATOM 1350 N N . ASP A 1 171 ? -8.713 -6.781 3.108 1.00 91.25 171 ASP A N 1
ATOM 1351 C CA . ASP A 1 171 ? -7.989 -7.135 4.325 1.00 91.25 171 ASP A CA 1
ATOM 1352 C C . ASP A 1 171 ? -6.472 -7.220 4.021 1.00 91.25 171 ASP A C 1
ATOM 1354 O O . ASP A 1 171 ? -5.987 -6.761 2.979 1.00 91.25 171 ASP A O 1
ATOM 1358 N N . THR A 1 172 ? -5.709 -7.848 4.918 1.00 90.19 172 THR A N 1
ATOM 1359 C CA . THR A 1 172 ? -4.259 -8.071 4.801 1.00 90.19 172 THR A CA 1
ATOM 1360 C C . THR A 1 172 ? -3.861 -9.245 3.892 1.00 90.19 172 THR A C 1
ATOM 1362 O O . THR A 1 172 ? -2.668 -9.465 3.679 1.00 90.19 172 THR A O 1
ATOM 1365 N 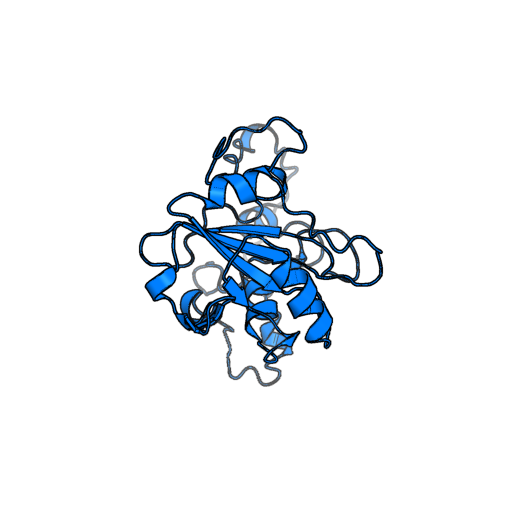N . SER A 1 173 ? -4.812 -9.981 3.300 1.00 87.94 173 SER A N 1
ATOM 1366 C CA . SER A 1 173 ? -4.530 -11.092 2.368 1.00 87.94 173 SER A CA 1
ATOM 1367 C C . SER A 1 173 ? -4.034 -10.618 0.996 1.00 87.94 173 SER A C 1
ATOM 1369 O O . SER A 1 173 ? -3.393 -11.375 0.264 1.00 87.94 173 SER A O 1
ATOM 1371 N N . GLY A 1 174 ? -4.303 -9.355 0.644 1.00 83.38 174 GLY A N 1
ATOM 1372 C CA . GLY A 1 174 ? -3.967 -8.776 -0.661 1.00 83.38 174 GLY A CA 1
ATOM 1373 C C . GLY A 1 174 ? -5.082 -8.877 -1.704 1.00 83.38 174 GLY A C 1
ATOM 1374 O O . GLY A 1 174 ? -4.848 -8.575 -2.886 1.00 83.38 174 GLY A O 1
ATOM 1375 N N . ASP A 1 175 ? -6.283 -9.273 -1.277 1.00 89.56 175 ASP A N 1
ATOM 1376 C CA . ASP A 1 175 ? -7.519 -9.212 -2.054 1.00 89.56 175 ASP A CA 1
ATOM 1377 C C . ASP A 1 175 ? -7.880 -7.756 -2.390 1.00 89.56 175 ASP A C 1
ATOM 1379 O O . ASP A 1 175 ? -8.179 -6.938 -1.520 1.00 89.56 175 ASP A O 1
ATOM 1383 N N . LYS A 1 176 ? -7.853 -7.423 -3.683 1.00 89.12 176 LYS A N 1
ATOM 1384 C CA . LYS A 1 176 ? -7.984 -6.046 -4.182 1.00 89.12 176 LYS A CA 1
ATOM 1385 C C . LYS A 1 176 ? -9.454 -5.672 -4.370 1.00 89.12 176 LYS A C 1
ATOM 1387 O O . LYS A 1 176 ? -10.185 -6.381 -5.058 1.00 89.12 176 LYS A O 1
ATOM 1392 N N . ILE A 1 177 ? -9.855 -4.530 -3.816 1.00 88.62 177 ILE A N 1
ATOM 1393 C CA . ILE A 1 177 ? -11.128 -3.853 -4.109 1.00 88.62 177 ILE A CA 1
ATOM 1394 C C . ILE A 1 177 ? -10.934 -2.900 -5.292 1.00 88.62 177 ILE A C 1
ATOM 1396 O O . ILE A 1 177 ? -11.695 -2.925 -6.260 1.00 88.62 177 ILE A O 1
ATOM 1400 N N . ASN A 1 178 ? -9.892 -2.071 -5.220 1.00 86.62 178 ASN A N 1
ATOM 1401 C CA . ASN A 1 178 ? -9.524 -1.119 -6.261 1.00 86.62 178 ASN A CA 1
ATOM 1402 C C . ASN A 1 178 ? -8.036 -0.771 -6.131 1.00 86.62 178 ASN A C 1
ATOM 1404 O O . ASN A 1 178 ? -7.559 -0.537 -5.030 1.00 86.62 178 ASN A O 1
ATOM 1408 N N . ILE A 1 179 ? -7.294 -0.748 -7.237 1.00 84.81 179 ILE A N 1
ATOM 1409 C CA . ILE A 1 179 ? -5.861 -0.408 -7.241 1.00 84.81 179 ILE A CA 1
ATOM 1410 C C . ILE A 1 179 ? -5.582 1.064 -7.579 1.00 84.81 179 ILE A C 1
ATOM 1412 O O . ILE A 1 179 ? -4.435 1.490 -7.505 1.00 84.81 179 ILE A O 1
ATOM 1416 N N . ASP A 1 180 ? -6.611 1.824 -7.954 1.00 82.56 180 ASP A N 1
ATOM 1417 C CA . ASP A 1 180 ? -6.528 3.246 -8.285 1.00 82.56 180 ASP A CA 1
ATOM 1418 C C . ASP A 1 180 ? -7.809 3.959 -7.817 1.00 82.56 180 ASP A C 1
ATOM 1420 O O . ASP A 1 180 ? -8.645 4.405 -8.603 1.00 82.56 180 ASP A O 1
ATOM 1424 N N . ALA A 1 181 ? -8.024 3.984 -6.499 1.00 83.88 181 ALA A N 1
ATOM 1425 C CA . ALA A 1 181 ? -9.217 4.576 -5.890 1.00 83.88 181 ALA A CA 1
ATOM 1426 C C . ALA A 1 181 ? -9.127 6.101 -5.748 1.00 83.88 181 ALA A C 1
ATOM 1428 O O . ALA A 1 181 ? -10.150 6.767 -5.611 1.00 83.88 181 ALA A O 1
ATOM 1429 N N . LEU A 1 182 ? -7.919 6.673 -5.800 1.00 81.06 182 LEU A N 1
ATOM 1430 C CA . LEU A 1 182 ? -7.699 8.102 -5.571 1.00 81.06 182 LEU A CA 1
ATOM 1431 C C . LEU A 1 182 ? -8.477 9.004 -6.555 1.00 81.06 182 LEU A C 1
ATOM 1433 O O . LEU A 1 182 ? -9.050 9.987 -6.091 1.00 81.06 182 LEU A O 1
ATOM 1437 N N . PRO A 1 183 ? -8.590 8.694 -7.866 1.00 78.50 183 PRO A N 1
ATOM 1438 C CA . PRO A 1 183 ? -9.410 9.473 -8.800 1.00 78.50 183 PRO A CA 1
ATOM 1439 C C . PRO A 1 183 ? -10.918 9.434 -8.512 1.00 78.50 183 PRO A C 1
ATOM 1441 O O . PRO A 1 183 ? -11.636 10.340 -8.934 1.00 78.50 183 PRO A O 1
ATOM 1444 N N . LEU A 1 184 ? -11.405 8.400 -7.812 1.00 76.00 184 LEU A N 1
ATOM 1445 C CA . LEU A 1 184 ? -12.812 8.293 -7.407 1.00 76.00 184 LEU A CA 1
ATOM 1446 C C . LEU A 1 184 ? -13.136 9.211 -6.224 1.00 76.00 184 LEU A C 1
ATOM 1448 O O . LEU A 1 184 ? -14.302 9.549 -6.005 1.00 76.00 184 LEU A O 1
ATOM 1452 N N . LEU A 1 185 ? -12.107 9.641 -5.488 1.00 78.00 185 LEU A N 1
ATOM 1453 C CA . LEU A 1 185 ? -12.241 10.626 -4.432 1.00 78.00 185 LEU A CA 1
ATOM 1454 C C . LEU A 1 185 ? -12.424 12.013 -5.075 1.00 78.00 185 LEU A C 1
ATOM 1456 O O . LEU A 1 185 ? -11.473 12.641 -5.545 1.00 78.00 185 LEU A O 1
ATOM 1460 N N . ARG A 1 186 ? -13.682 12.466 -5.189 1.00 59.88 186 ARG A N 1
ATOM 1461 C CA . ARG A 1 186 ? -14.048 13.706 -5.897 1.00 59.88 186 ARG A CA 1
ATOM 1462 C C . ARG A 1 186 ? -13.375 14.940 -5.285 1.00 59.88 186 ARG A C 1
ATOM 1464 O O . ARG A 1 186 ? -13.298 15.078 -4.067 1.00 59.88 186 ARG A O 1
ATOM 1471 N N . LYS A 1 187 ? -13.018 15.903 -6.142 1.00 55.41 187 LYS A N 1
ATOM 1472 C CA . LYS A 1 187 ? -12.788 17.305 -5.762 1.00 55.41 187 LYS A CA 1
ATOM 1473 C C . LYS A 1 187 ? -14.141 17.980 -5.521 1.00 55.41 187 LYS A C 1
ATOM 1475 O O . LYS A 1 187 ? -14.694 18.501 -6.475 1.00 55.41 187 LYS A O 1
ATOM 1480 N N . GLU A 1 188 ? -14.687 17.978 -4.313 1.00 47.88 188 GLU A N 1
ATOM 1481 C CA . GLU A 1 188 ? -15.764 18.921 -3.972 1.00 47.88 188 GLU A CA 1
ATOM 1482 C C . GLU A 1 188 ? -15.885 19.075 -2.455 1.00 47.88 188 GLU A C 1
ATOM 1484 O O . GLU A 1 188 ? -15.791 18.100 -1.709 1.00 47.88 188 GLU A O 1
ATOM 1489 N N . GLU A 1 189 ? -16.066 20.323 -2.025 1.00 48.84 189 GLU A N 1
ATOM 1490 C CA . GLU A 1 189 ? -16.121 20.807 -0.637 1.00 48.84 189 GLU A CA 1
ATOM 1491 C C . GLU A 1 189 ? -17.307 20.252 0.187 1.00 48.84 189 GLU A C 1
ATOM 1493 O O . GLU A 1 189 ? -17.448 20.606 1.352 1.00 48.84 189 GLU A O 1
ATOM 1498 N N . GLU A 1 190 ? -18.130 19.352 -0.368 1.00 49.72 190 GLU A N 1
ATOM 1499 C CA . GLU A 1 190 ? -19.401 18.886 0.225 1.00 49.72 190 GLU A CA 1
ATOM 1500 C C . GLU A 1 190 ? -19.590 17.357 0.201 1.00 49.72 190 GLU A C 1
ATOM 1502 O O . GLU A 1 190 ? -20.709 16.849 0.248 1.00 49.72 190 GLU A O 1
ATOM 1507 N N . ALA A 1 191 ? -18.519 16.572 0.097 1.00 55.03 191 ALA A N 1
ATOM 1508 C CA . ALA A 1 191 ? -18.669 15.121 0.101 1.00 55.03 191 ALA A CA 1
ATOM 1509 C C . ALA A 1 191 ? -18.915 14.565 1.515 1.00 55.03 191 ALA A C 1
ATOM 1511 O O . ALA A 1 191 ? -18.034 14.611 2.378 1.00 55.03 191 ALA A O 1
ATOM 1512 N N . GLU A 1 192 ? -20.109 14.007 1.727 1.00 60.09 192 GLU A N 1
ATOM 1513 C CA . GLU A 1 192 ? -20.482 13.289 2.949 1.00 60.09 192 GLU A CA 1
ATOM 1514 C C . GLU A 1 192 ? -19.516 12.123 3.242 1.00 60.09 192 GLU A C 1
ATOM 1516 O O . GLU A 1 192 ? -18.975 11.476 2.336 1.00 60.09 192 GLU A O 1
ATOM 1521 N N . ALA A 1 193 ? -19.288 11.856 4.531 1.00 63.50 193 ALA A N 1
ATOM 1522 C CA . ALA A 1 193 ? -18.423 10.777 4.995 1.00 63.50 193 ALA A CA 1
ATOM 1523 C C . ALA A 1 193 ? -18.862 9.419 4.418 1.00 63.50 193 ALA A C 1
ATOM 1525 O O . ALA A 1 193 ? -20.028 9.044 4.504 1.00 63.50 193 ALA A O 1
ATOM 1526 N N . GLY A 1 194 ? -17.922 8.670 3.833 1.00 64.62 194 GLY A N 1
ATOM 1527 C CA . GLY A 1 194 ? -18.167 7.296 3.381 1.00 64.62 194 GLY A CA 1
ATOM 1528 C C . GLY A 1 194 ? -18.934 7.138 2.061 1.00 64.62 194 GLY A C 1
ATOM 1529 O O . GLY A 1 194 ? -19.181 6.003 1.650 1.00 64.62 194 GLY A O 1
ATOM 1530 N N . VAL A 1 195 ? -19.280 8.217 1.344 1.00 75.44 195 VAL A N 1
ATOM 1531 C CA . VAL A 1 195 ? -19.954 8.088 0.038 1.00 75.44 195 VAL A CA 1
ATOM 1532 C C . VAL A 1 195 ? -19.076 7.318 -0.948 1.00 75.44 195 VAL A C 1
ATOM 1534 O O . VAL A 1 195 ? -17.950 7.706 -1.266 1.00 75.44 195 VAL A O 1
ATOM 1537 N N . GLY A 1 196 ? -19.620 6.209 -1.450 1.00 77.19 196 GLY A N 1
ATOM 1538 C CA . GLY A 1 196 ? -18.946 5.334 -2.403 1.00 77.19 196 GLY A CA 1
ATOM 1539 C C . GLY A 1 196 ? -17.861 4.445 -1.796 1.00 77.19 196 GLY A C 1
ATOM 1540 O O . GLY A 1 196 ? -17.298 3.653 -2.544 1.00 77.19 196 GLY A O 1
ATOM 1541 N N . PHE A 1 197 ? -17.582 4.525 -0.488 1.00 84.69 197 PHE A N 1
ATOM 1542 C CA . PHE A 1 197 ? -16.656 3.623 0.204 1.00 84.69 197 PHE A CA 1
ATOM 1543 C C . PHE A 1 197 ? -17.127 2.158 0.059 1.00 84.69 197 PHE A C 1
ATOM 1545 O O . PHE A 1 197 ? -18.330 1.904 0.167 1.00 84.69 197 PHE A O 1
ATOM 1552 N N . PRO A 1 198 ? -16.234 1.177 -0.198 1.00 89.62 198 PRO A N 1
ATOM 1553 C CA . PRO A 1 198 ? -14.764 1.248 -0.234 1.00 89.62 198 PRO A CA 1
ATOM 1554 C C . PRO A 1 198 ? -14.163 1.606 -1.609 1.00 89.62 198 PRO A C 1
ATOM 1556 O O . PRO A 1 198 ? -13.061 1.178 -1.942 1.00 89.62 198 PRO A O 1
ATOM 1559 N N . TRP A 1 199 ? -14.893 2.373 -2.419 1.00 87.75 199 TRP A N 1
ATOM 1560 C CA . TRP A 1 199 ? -14.524 2.852 -3.756 1.00 87.75 199 TRP A CA 1
ATOM 1561 C C . TRP A 1 199 ? -14.097 1.726 -4.704 1.00 87.75 199 TRP A C 1
ATOM 1563 O O . TRP A 1 199 ? -12.967 1.733 -5.204 1.00 87.75 199 TRP A O 1
ATOM 1573 N N . PRO A 1 200 ? -14.980 0.737 -4.954 1.00 86.44 200 PRO A N 1
ATOM 1574 C CA . PRO A 1 200 ? -14.691 -0.347 -5.884 1.00 86.44 200 PRO A CA 1
ATOM 1575 C C . PRO A 1 200 ? -14.416 0.194 -7.289 1.00 86.44 200 PRO A C 1
ATOM 1577 O O . PRO A 1 200 ? -14.994 1.199 -7.704 1.00 86.44 200 PRO A O 1
ATOM 1580 N N . ALA A 1 201 ? -13.545 -0.491 -8.030 1.00 79.44 201 ALA A N 1
ATOM 1581 C CA . ALA A 1 201 ? -13.315 -0.159 -9.430 1.00 79.44 201 ALA A CA 1
ATOM 1582 C C . ALA A 1 201 ? -14.622 -0.297 -10.229 1.00 79.44 201 ALA A C 1
ATOM 1584 O O . ALA A 1 201 ? -15.387 -1.245 -10.021 1.00 79.44 201 ALA A O 1
ATOM 1585 N N . GLU A 1 202 ? -14.870 0.625 -11.160 1.00 72.19 202 GLU A N 1
ATOM 1586 C CA . GLU A 1 202 ? -16.018 0.499 -12.052 1.00 72.19 202 GLU A CA 1
ATOM 1587 C C . GLU A 1 202 ? -15.900 -0.791 -12.884 1.00 72.19 202 GLU A C 1
ATOM 1589 O O . GLU A 1 202 ? -14.812 -1.116 -13.380 1.00 72.19 202 GLU A O 1
ATOM 1594 N N . PRO A 1 203 ? -16.996 -1.553 -13.055 1.00 62.47 203 PRO A N 1
ATOM 1595 C CA . PRO A 1 203 ? -16.970 -2.725 -13.906 1.00 62.47 203 PRO A CA 1
ATOM 1596 C C . PRO A 1 203 ? -16.633 -2.299 -15.332 1.00 62.47 203 PRO A C 1
ATOM 1598 O O . PRO A 1 203 ? -17.269 -1.418 -15.906 1.00 62.47 203 PRO A O 1
ATOM 1601 N N . VAL A 1 204 ? -15.633 -2.955 -15.917 1.00 52.84 204 VAL A N 1
ATOM 1602 C CA . VAL A 1 204 ? -15.257 -2.737 -17.311 1.00 52.84 204 VAL A CA 1
ATOM 1603 C C . VAL A 1 204 ? -16.469 -3.058 -18.186 1.00 52.84 204 VAL A C 1
ATOM 1605 O O . VAL A 1 204 ? -16.865 -4.221 -18.300 1.00 52.84 204 VAL A O 1
ATOM 1608 N N . ALA A 1 205 ? -17.079 -2.036 -18.793 1.00 50.97 205 ALA A N 1
ATOM 1609 C CA . ALA A 1 205 ? -18.132 -2.238 -19.778 1.00 50.97 205 ALA A CA 1
ATOM 1610 C C . ALA A 1 205 ? -17.600 -3.170 -20.875 1.00 50.97 205 ALA A C 1
ATOM 1612 O O . ALA A 1 205 ? -16.483 -2.995 -21.360 1.00 50.97 205 ALA A O 1
ATOM 1613 N N . ASN A 1 206 ? -18.381 -4.190 -21.233 1.00 41.69 206 ASN A N 1
ATOM 1614 C CA . ASN A 1 206 ? -17.964 -5.232 -22.164 1.00 41.69 206 ASN A CA 1
ATOM 1615 C C . ASN A 1 206 ? -17.510 -4.606 -23.501 1.00 41.69 206 ASN A C 1
ATOM 1617 O O . ASN A 1 206 ? -18.335 -4.171 -24.306 1.00 41.69 206 ASN A O 1
ATOM 1621 N N . PHE A 1 207 ? -16.194 -4.547 -23.737 1.00 42.97 207 PHE A N 1
ATOM 1622 C CA . PHE A 1 207 ? -15.594 -3.936 -24.932 1.00 42.97 207 PHE A CA 1
ATOM 1623 C C . PHE A 1 207 ? -15.964 -4.659 -26.237 1.00 42.97 207 PHE A C 1
ATOM 1625 O O . PHE A 1 207 ? -15.714 -4.130 -27.321 1.00 42.97 207 PHE A O 1
ATOM 1632 N N . ALA A 1 208 ? -16.600 -5.834 -26.148 1.00 43.66 208 ALA A N 1
ATOM 1633 C CA . ALA A 1 208 ? -17.011 -6.663 -27.279 1.00 43.66 208 ALA A CA 1
ATOM 1634 C C . ALA A 1 208 ? -17.796 -5.907 -28.369 1.00 43.66 208 ALA A C 1
ATOM 1636 O O . ALA A 1 208 ? -17.739 -6.289 -29.533 1.00 43.66 208 ALA A O 1
ATOM 1637 N N . ASN A 1 209 ? -18.482 -4.811 -28.031 1.00 38.44 209 ASN A N 1
ATOM 1638 C CA . ASN A 1 209 ? -19.300 -4.081 -29.000 1.00 38.44 209 ASN A CA 1
ATOM 1639 C C . ASN A 1 209 ? -18.525 -3.080 -29.879 1.00 38.44 209 ASN A C 1
ATOM 1641 O O . ASN A 1 209 ? -19.103 -2.593 -30.847 1.00 38.44 209 ASN A O 1
ATOM 1645 N N . ASN A 1 210 ? -17.248 -2.778 -29.593 1.00 31.06 210 ASN A N 1
ATOM 1646 C CA . ASN A 1 210 ? -16.497 -1.730 -30.311 1.00 31.06 210 ASN A CA 1
ATOM 1647 C C . ASN A 1 210 ? -15.104 -2.137 -30.827 1.00 31.06 210 ASN A C 1
ATOM 1649 O O . ASN A 1 210 ? -14.383 -1.291 -31.358 1.00 31.06 210 ASN A O 1
ATOM 1653 N N . VAL A 1 211 ? -14.719 -3.414 -30.750 1.00 32.34 211 VAL A N 1
ATOM 1654 C CA . VAL A 1 211 ? -13.444 -3.882 -31.321 1.00 32.34 211 VAL A CA 1
ATOM 1655 C C . VAL A 1 211 ? -13.671 -4.419 -32.739 1.00 32.34 211 VAL A C 1
ATOM 1657 O O . VAL A 1 211 ? -14.174 -5.522 -32.931 1.00 32.34 211 VAL A O 1
ATOM 1660 N N . ARG A 1 212 ? -13.281 -3.649 -33.765 1.00 28.06 212 ARG A N 1
ATOM 1661 C CA . ARG A 1 212 ? -13.103 -4.180 -35.129 1.00 28.06 212 ARG A CA 1
ATOM 1662 C C . ARG A 1 212 ? -11.703 -4.783 -35.251 1.00 28.06 212 ARG A C 1
ATOM 1664 O O . ARG A 1 212 ? -10.726 -4.049 -35.378 1.00 28.06 212 ARG A O 1
ATOM 1671 N N . CYS A 1 213 ? -11.605 -6.110 -35.262 1.00 30.92 213 CYS A N 1
ATOM 1672 C CA . CYS A 1 213 ? -10.381 -6.802 -35.662 1.00 30.92 213 CYS A CA 1
ATOM 1673 C C . CYS A 1 213 ? -10.209 -6.708 -37.187 1.00 30.92 213 CYS A C 1
ATOM 1675 O O . CYS A 1 213 ? -10.961 -7.319 -37.943 1.00 30.92 213 CYS A O 1
ATOM 1677 N N . LEU A 1 214 ? -9.210 -5.954 -37.643 1.00 25.50 214 LEU A N 1
ATOM 1678 C CA . LEU A 1 214 ? -8.654 -6.101 -38.989 1.00 25.50 214 LEU A CA 1
ATOM 1679 C C . LEU A 1 214 ? -7.635 -7.247 -38.887 1.00 25.50 214 LEU A C 1
ATOM 1681 O O . LEU A 1 214 ? -6.667 -7.112 -38.145 1.00 25.50 214 LEU A O 1
ATOM 1685 N N . GLY A 1 215 ? -7.960 -8.403 -39.480 1.00 29.09 215 GLY A N 1
ATOM 1686 C CA . GLY A 1 215 ? -7.340 -9.709 -39.188 1.00 29.09 215 GLY A CA 1
ATOM 1687 C C . GLY A 1 215 ? -5.853 -9.852 -39.534 1.00 29.09 215 GLY A C 1
ATOM 1688 O O . GLY A 1 215 ? -5.240 -8.865 -39.913 1.00 29.09 215 GLY A O 1
ATOM 1689 N N . TRP A 1 216 ? -5.316 -11.081 -39.398 1.00 27.73 216 TRP A N 1
ATOM 1690 C CA . TRP A 1 216 ? -4.267 -11.739 -40.219 1.00 27.73 216 TRP A CA 1
ATOM 1691 C C . TRP A 1 216 ? -3.997 -13.195 -39.752 1.00 27.73 216 TRP A C 1
ATOM 1693 O O . TRP A 1 216 ? -4.226 -13.521 -38.588 1.00 27.73 216 TRP A O 1
ATOM 1703 N N . ASP A 1 217 ? -3.548 -14.038 -40.696 1.00 35.72 217 ASP A N 1
ATOM 1704 C CA . ASP A 1 217 ? -3.267 -15.492 -40.615 1.00 35.72 217 ASP A CA 1
ATOM 1705 C C . ASP A 1 217 ? -1.928 -15.835 -39.920 1.00 35.72 217 ASP A C 1
ATOM 1707 O O . ASP A 1 217 ? -0.965 -15.073 -40.025 1.00 35.72 217 ASP A O 1
ATOM 1711 N N . TRP A 1 218 ? -1.830 -17.013 -39.278 1.00 35.94 218 TRP A N 1
ATOM 1712 C CA . TRP A 1 218 ? -0.586 -17.545 -38.679 1.00 35.94 218 TRP A CA 1
ATOM 1713 C C . TRP A 1 218 ? -0.381 -19.053 -38.963 1.00 35.94 218 TRP A C 1
ATOM 1715 O O . TRP A 1 218 ? -1.309 -19.849 -38.833 1.00 35.94 218 TRP A O 1
ATOM 1725 N N . ASP A 1 219 ? 0.855 -19.422 -39.335 1.00 32.12 219 ASP A N 1
ATOM 1726 C CA . ASP A 1 219 ? 1.354 -20.779 -39.643 1.00 32.12 219 ASP A CA 1
ATOM 1727 C C . ASP A 1 219 ? 1.954 -21.454 -38.393 1.00 32.12 219 ASP A C 1
ATOM 1729 O O . ASP A 1 219 ? 2.881 -20.943 -37.771 1.00 32.12 219 ASP A O 1
ATOM 1733 N N . THR A 1 220 ? 1.439 -22.634 -38.043 1.00 39.34 220 THR A N 1
ATOM 1734 C CA . THR A 1 220 ? 1.619 -23.343 -36.764 1.00 39.34 220 THR A CA 1
ATOM 1735 C C . THR A 1 220 ? 2.877 -24.217 -36.630 1.00 39.34 220 THR A C 1
ATOM 1737 O O . THR A 1 220 ? 2.877 -25.161 -35.840 1.00 39.34 220 THR A O 1
ATOM 1740 N N . SER A 1 221 ? 3.954 -23.989 -37.383 1.00 33.34 221 SER A N 1
ATOM 1741 C CA . SER A 1 221 ? 4.959 -25.050 -37.591 1.00 33.34 221 SER A CA 1
ATOM 1742 C C . SER A 1 221 ? 6.330 -24.944 -36.893 1.00 33.34 221 SER A C 1
ATOM 1744 O O . SER A 1 221 ? 7.238 -25.627 -37.366 1.00 33.34 221 SER A O 1
ATOM 1746 N N . ARG A 1 222 ? 6.539 -24.217 -35.768 1.00 28.80 222 ARG A N 1
ATOM 1747 C CA . ARG A 1 222 ? 7.762 -24.385 -34.916 1.00 28.80 222 ARG A CA 1
ATOM 1748 C C . ARG A 1 222 ? 7.763 -23.695 -33.524 1.00 28.80 222 ARG A C 1
ATOM 1750 O O . ARG A 1 222 ? 7.469 -22.513 -33.420 1.00 28.80 222 ARG A O 1
ATOM 1757 N N . ALA A 1 223 ? 8.318 -24.438 -32.549 1.00 30.39 223 ALA A N 1
ATOM 1758 C CA . ALA A 1 223 ? 9.059 -24.052 -31.323 1.00 30.39 223 ALA A CA 1
ATOM 1759 C C . ALA A 1 223 ? 8.341 -23.967 -29.945 1.00 30.39 223 ALA A C 1
ATOM 1761 O O . ALA A 1 223 ? 7.350 -23.275 -29.748 1.00 30.39 223 ALA A O 1
ATOM 1762 N N . ASN A 1 224 ? 8.933 -24.690 -28.976 1.00 33.38 224 ASN A N 1
ATOM 1763 C CA . ASN A 1 224 ? 8.500 -24.926 -27.594 1.00 33.38 224 ASN A CA 1
ATOM 1764 C C . ASN A 1 224 ? 9.008 -23.838 -26.632 1.00 33.38 224 ASN A C 1
ATOM 1766 O O . ASN A 1 224 ? 10.129 -23.939 -26.143 1.00 33.38 224 ASN A O 1
ATOM 1770 N N . SER A 1 225 ? 8.136 -22.893 -26.276 1.00 29.27 225 SER A N 1
ATOM 1771 C CA . SER A 1 225 ? 8.352 -21.696 -25.435 1.00 29.27 225 SER A CA 1
ATOM 1772 C C . SER A 1 225 ? 8.943 -20.481 -26.165 1.00 29.27 225 SER A C 1
ATOM 1774 O O . SER A 1 225 ? 9.885 -20.576 -26.949 1.00 29.27 225 SER A O 1
ATOM 1776 N N . LEU A 1 226 ? 8.293 -19.332 -25.938 1.00 34.50 226 LEU A N 1
ATOM 1777 C CA . LEU A 1 226 ? 8.426 -18.098 -26.706 1.00 34.50 226 LEU A CA 1
ATOM 1778 C C . LEU A 1 226 ? 8.586 -16.926 -25.729 1.00 34.50 226 LEU A C 1
ATOM 1780 O O . LEU A 1 226 ? 7.679 -16.629 -24.954 1.00 34.50 226 LEU A O 1
ATOM 1784 N N . LEU A 1 227 ? 9.733 -16.250 -25.775 1.00 30.52 227 LEU A N 1
ATOM 1785 C CA . LEU A 1 227 ? 9.894 -14.940 -25.152 1.00 30.52 227 LEU A CA 1
ATOM 1786 C C . LEU A 1 227 ? 9.209 -13.920 -26.065 1.00 30.52 227 LEU A C 1
ATOM 1788 O O . LEU A 1 227 ? 9.713 -13.622 -27.148 1.00 30.52 227 LEU A O 1
ATOM 1792 N N . VAL A 1 228 ? 8.042 -13.422 -25.662 1.00 35.03 228 VAL A N 1
ATOM 1793 C CA . VAL A 1 228 ? 7.310 -12.446 -26.472 1.00 35.03 228 VAL A CA 1
ATOM 1794 C C . VAL A 1 228 ? 7.766 -11.040 -26.108 1.00 35.03 228 VAL A C 1
ATOM 1796 O O . VAL A 1 228 ? 7.537 -10.567 -24.997 1.00 35.03 228 VAL A O 1
ATOM 1799 N N . PHE A 1 229 ? 8.403 -10.372 -27.066 1.00 26.25 229 PHE A N 1
ATOM 1800 C CA . PHE A 1 229 ? 8.548 -8.922 -27.066 1.00 26.25 229 PHE A CA 1
ATOM 1801 C C . PHE A 1 229 ? 7.280 -8.351 -27.709 1.00 26.25 229 PHE A C 1
ATOM 1803 O O . PHE A 1 229 ? 7.103 -8.481 -28.920 1.00 26.25 229 PHE A O 1
ATOM 1810 N N . VAL A 1 230 ? 6.374 -7.793 -26.904 1.00 37.25 230 VAL A N 1
ATOM 1811 C CA . VAL A 1 230 ? 5.243 -6.979 -27.389 1.00 37.25 230 VAL A CA 1
ATOM 1812 C C . VAL A 1 230 ? 5.552 -5.545 -27.057 1.00 37.25 230 VAL A C 1
ATOM 1814 O O . VAL A 1 230 ? 5.829 -5.346 -25.856 1.00 37.25 230 VAL A O 1
#

Secondary structure (DSSP, 8-state):
-HHHHHTT--SS----EE-TTS-EEES-TTHHHH-TT-TTTTTPPPPHHHHH-SEEEETTEEEEGGGGTTSEEEEEEE---TTSS--S----HHHHHHTTSSEEEEEEE------HHHHHHHHHHSS--EEE-HHHH--THHHHHHHHTTGGGS-S-SSS----EEEEESSTT--EEES--GGGS---TT--TTTTTT-PPPP---GGGT-------------S------

Organism: NCBI:txid73025

Sequence (230 aa):
GLLSEWYKAYGIPHKALINSDTKIITLNLRAMYEDPEGENFPWIPKPFSEILGTTFLSKYGEATLEALENKIVGLYFHAFNYQKAYIAPVCPPQLVNAYENEFEVIVVDTSRCPSKDIFNEGFSALPFHLAISSAVSFDPRCDELVRYFCLDKIGNTSPPLSANALVMLKDTSGDKINIDALPLLRKEEEAEAGVGFPWPAEPVANFANNVRCLGWDWDTSRANSLLVFV